Protein AF-0000000077397910 (afdb_homodimer)

Nearest PDB structures (foldseek):
  2v0r-assembly2_B  TM=7.390E-01  e=8.366E-04  Homo sapiens
  5j3p-assembly1_A  TM=6.930E-01  e=1.631E-03  Homo sapiens
  5inm-assembly2_B  TM=6.712E-01  e=3.556E-03  Mus musculus
  4gyz-assembly8_H  TM=6.747E-01  e=5.550E-03  Mus musculus
  5inn-assembly5_E  TM=6.835E-01  e=1.144E-02  Mus musculus

Secondary structure (DSSP, 8-state):
-TTTT-SEEEEEEE--BSEEEEEEETTEEEEEE-BSS-S-SEEEEEEEHHHHHHEEEEEEEETTEEEEEE--SSS-EEEEEEEPPPTTS-HHHHHHHHHHHHHHHHHS-TTSEEEEEEE------TT---/-TTTT-SEEEEEEE--BSEEEEEEETTEEEEEE-BSS-S-SEEEEEEEHHHHHHEEEEEEEETTEEEEEE--SSS-EEEEEEEPPPTTS-HHHHHHHHHHHHHHHHHS-TTSEEEEEEE------TT---

Radius of gyration: 16.94 Å; Cα contacts (8 Å, |Δi|>4): 656; chains: 2; bounding box: 36×42×45 Å

Organism: Artemia franciscana (NCBI:txid6661)

Foldseek 3Di:
DVVVPDFKDKDWWFQDADFDKDDPDPFKIKGKAAHHPGRTTIIMIIGTDVQVVQWPDKDHLHRFWIKTWGDDPVAIAIEIEGDADAPPDDPVRRVVVVVSVVVVVVPDDPRHHYHYDYHNNDCCPPPPDD/DVVVPDFKDKDWWAQDADFDKDDPDPFKIKGKAAHHPGRTTIIMIIGTDVQVVQWDDKDHLHRFWIWTWGDDPVAIAIEIEGDADAPPDDPVRRVVVVVSVVVVVVPDDPRHHYHYDYHNNDPPPPPPDD

pLDDT: mean 88.38, std 11.71, range [52.56, 98.25]

Sequence (260 aa):
MIQYKIDILALSEVQWTGMGEKRIDKEHFIIYSGNDATRDQGVTLPLSNAPAQAMISWFPVSSRIITARFLGSHAKLSIVECYAPTNEASTEDKQNFYNELVGVLKDIPRHDVLCLLGDLNAKIGNDYTFMIQYKIDILALSEVQWTGMGEKRIDKEHFIIYSGNDATRDQGVTLPLSNAPAQAMISWFPVSSRIITARFLGSHAKLSIVECYAPTNEASTEDKQNFYNELVGVLKDIPRHDVLCLLGDLNAKIGNDYTF

Structure (mmCIF, N/CA/C/O backbone):
data_AF-0000000077397910-model_v1
#
loop_
_entity.id
_entity.type
_entity.pdbx_description
1 polymer 'Craniofacial development protein 2-like'
#
loop_
_atom_site.group_PDB
_atom_site.id
_atom_site.type_symbol
_atom_site.label_atom_id
_atom_site.label_alt_id
_atom_site.label_comp_id
_atom_site.label_asym_id
_atom_site.label_entity_id
_atom_site.label_seq_id
_atom_site.pdbx_PDB_ins_code
_atom_site.Cartn_x
_atom_site.Cartn_y
_atom_site.Cartn_z
_atom_site.occupancy
_atom_site.B_iso_or_equiv
_atom_site.auth_seq_id
_atom_site.auth_comp_id
_atom_site.auth_asym_id
_atom_site.auth_atom_id
_atom_site.pdbx_PDB_model_num
ATOM 1 N N . MET A 1 1 ? -4.363 -7.699 12.711 1 90.31 1 MET A N 1
ATOM 2 C CA . MET A 1 1 ? -3.92 -8.547 11.609 1 90.31 1 MET A CA 1
ATOM 3 C C . MET A 1 1 ? -4.43 -9.977 11.781 1 90.31 1 MET A C 1
ATOM 5 O O . MET A 1 1 ? -4.801 -10.625 10.805 1 90.31 1 MET A O 1
ATOM 9 N N . ILE A 1 2 ? -4.516 -10.422 12.984 1 84.38 2 ILE A N 1
ATOM 10 C CA . ILE A 1 2 ? -4.941 -11.789 13.258 1 84.38 2 ILE A CA 1
ATOM 11 C C . ILE A 1 2 ? -6.441 -11.922 13.008 1 84.38 2 ILE A C 1
ATOM 13 O O . ILE A 1 2 ? -6.871 -12.789 12.242 1 84.38 2 ILE A O 1
ATOM 17 N N . GLN A 1 3 ? -7.188 -11.008 13.555 1 85.44 3 GLN A N 1
ATOM 18 C CA . GLN A 1 3 ? -8.641 -11.102 13.5 1 85.44 3 GLN A CA 1
ATOM 19 C C . GLN A 1 3 ? -9.141 -11.07 12.062 1 85.44 3 GLN A C 1
ATOM 21 O O . GLN A 1 3 ? -10.07 -11.805 11.703 1 85.44 3 GLN A O 1
ATOM 26 N N . TYR A 1 4 ? -8.438 -10.367 11.211 1 90.75 4 TYR A N 1
ATOM 27 C CA . TYR A 1 4 ? -8.977 -10.172 9.867 1 90.75 4 TYR A CA 1
ATOM 28 C C . TYR A 1 4 ? -8.086 -10.836 8.828 1 90.75 4 TYR A C 1
ATOM 30 O O . TYR A 1 4 ? -8.273 -10.633 7.625 1 90.75 4 TYR A O 1
ATOM 38 N N . LYS A 1 5 ? -7.113 -11.586 9.266 1 93 5 LYS A N 1
ATOM 39 C CA . LYS A 1 5 ? -6.227 -12.367 8.414 1 93 5 LYS A CA 1
ATOM 40 C C . LYS A 1 5 ? -5.512 -11.484 7.398 1 93 5 LYS A C 1
ATOM 42 O O . LYS A 1 5 ? -5.488 -11.789 6.207 1 93 5 LYS A O 1
ATOM 47 N N . ILE A 1 6 ? -5.031 -10.375 7.871 1 95.38 6 ILE A N 1
ATOM 48 C CA . ILE A 1 6 ? -4.238 -9.492 7.023 1 95.38 6 ILE A CA 1
ATOM 49 C C . ILE A 1 6 ? -2.854 -10.102 6.801 1 95.38 6 ILE A C 1
ATOM 51 O O . ILE A 1 6 ? -2.172 -10.477 7.758 1 95.38 6 ILE A O 1
ATOM 55 N N . ASP A 1 7 ? -2.506 -10.219 5.531 1 96.75 7 ASP A N 1
ATOM 56 C CA . ASP A 1 7 ? -1.223 -10.836 5.207 1 96.75 7 ASP A CA 1
ATOM 57 C C . ASP A 1 7 ? -0.106 -9.797 5.172 1 96.75 7 ASP A C 1
ATOM 59 O O . ASP A 1 7 ? 1.004 -10.055 5.645 1 96.75 7 ASP A O 1
ATOM 63 N N . ILE A 1 8 ? -0.344 -8.695 4.539 1 96.69 8 ILE A N 1
ATOM 64 C CA . ILE A 1 8 ? 0.607 -7.59 4.438 1 96.69 8 ILE A CA 1
ATOM 65 C C . ILE A 1 8 ? -0.074 -6.281 4.836 1 96.69 8 ILE A C 1
ATOM 67 O O . ILE A 1 8 ? -1.107 -5.918 4.27 1 96.69 8 ILE A O 1
ATOM 71 N N . LEU A 1 9 ? 0.456 -5.656 5.832 1 95.06 9 LEU A N 1
ATOM 72 C CA . LEU A 1 9 ? 0.022 -4.332 6.262 1 95.06 9 LEU A CA 1
ATOM 73 C C . LEU A 1 9 ? 1.104 -3.291 5.988 1 95.06 9 LEU A C 1
ATOM 75 O O . LEU A 1 9 ? 2.271 -3.5 6.328 1 95.06 9 LEU A O 1
ATOM 79 N N . ALA A 1 10 ? 0.757 -2.297 5.18 1 94.5 10 ALA A N 1
ATOM 80 C CA . ALA A 1 10 ? 1.697 -1.206 4.934 1 94.5 10 ALA A CA 1
ATOM 81 C C . ALA A 1 10 ? 1.228 0.085 5.594 1 94.5 10 ALA A C 1
ATOM 83 O O . ALA A 1 10 ? 0.16 0.607 5.266 1 94.5 10 ALA A O 1
ATOM 84 N N . LEU A 1 11 ? 2.092 0.622 6.512 1 90.38 11 LEU A N 1
ATOM 85 C CA . LEU A 1 11 ? 1.678 1.771 7.309 1 90.38 11 LEU A CA 1
ATOM 86 C C . LEU A 1 11 ? 2.682 2.912 7.18 1 90.38 11 LEU A C 1
ATOM 88 O O . LEU A 1 11 ? 3.893 2.684 7.207 1 90.38 11 LEU A O 1
ATOM 92 N N . SER A 1 12 ? 2.1 4.035 6.977 1 86.94 12 SER A N 1
ATOM 93 C CA . SER A 1 12 ? 2.922 5.242 7.031 1 86.94 12 SER A CA 1
ATOM 94 C C . SER A 1 12 ? 2.689 6.012 8.328 1 86.94 12 SER A C 1
ATOM 96 O O . SER A 1 12 ? 1.688 5.801 9.008 1 86.94 12 SER A O 1
ATOM 98 N N . GLU A 1 13 ? 3.611 6.852 8.781 1 79.06 13 GLU A N 1
ATOM 99 C CA . GLU A 1 13 ? 3.588 7.762 9.922 1 79.06 13 GLU A CA 1
ATOM 100 C C . GLU A 1 13 ? 3.533 6.992 11.234 1 79.06 13 GLU A C 1
ATOM 102 O O . GLU A 1 13 ? 2.711 7.293 12.109 1 79.06 13 GLU A O 1
ATOM 107 N N . VAL A 1 14 ? 4.328 6.043 11.297 1 76.94 14 VAL A N 1
ATOM 108 C CA . VAL A 1 14 ? 4.41 5.312 12.555 1 76.94 14 VAL A CA 1
ATOM 109 C C . VAL A 1 14 ? 5.449 5.965 13.469 1 76.94 14 VAL A C 1
ATOM 111 O O . VAL A 1 14 ? 6.426 6.543 12.984 1 76.94 14 VAL A O 1
ATOM 114 N N . GLN A 1 15 ? 5.152 6 14.68 1 78.06 15 GLN A N 1
ATOM 115 C CA . GLN A 1 15 ? 6.016 6.668 15.648 1 78.06 15 GLN A CA 1
ATOM 116 C C . GLN A 1 15 ? 7.016 5.688 16.266 1 78.06 15 GLN A C 1
ATOM 118 O O . GLN A 1 15 ? 7.031 5.488 17.484 1 78.06 15 GLN A O 1
ATOM 123 N N . TRP A 1 16 ? 7.855 5.09 15.375 1 75.69 16 TRP A N 1
ATOM 124 C CA . TRP A 1 16 ? 8.898 4.172 15.82 1 75.69 16 TRP A CA 1
ATOM 125 C C . TRP A 1 16 ? 10.281 4.734 15.523 1 75.69 16 TRP A C 1
ATOM 127 O O . TRP A 1 16 ? 10.477 5.418 14.516 1 75.69 16 TRP A O 1
ATOM 137 N N . THR A 1 17 ? 11.109 4.488 16.453 1 77.75 17 THR A N 1
ATOM 138 C CA . THR A 1 17 ? 12.477 4.93 16.25 1 77.75 17 THR A CA 1
ATOM 139 C C . THR A 1 17 ? 13.344 3.781 15.742 1 77.75 17 THR A C 1
ATOM 141 O O . THR A 1 17 ? 13.102 2.621 16.078 1 77.75 17 THR A O 1
ATOM 144 N N . GLY A 1 18 ? 14.32 4.223 14.883 1 86.38 18 GLY A N 1
ATOM 145 C CA . GLY A 1 18 ? 15.289 3.258 14.391 1 86.38 18 GLY A CA 1
ATOM 146 C C . GLY A 1 18 ? 14.773 2.441 13.219 1 86.38 18 GLY A C 1
ATOM 147 O O . GLY A 1 18 ? 13.719 2.742 12.656 1 86.38 18 GLY A O 1
ATOM 148 N N . MET A 1 19 ? 15.68 1.661 12.688 1 92.19 19 MET A N 1
ATOM 149 C CA . ME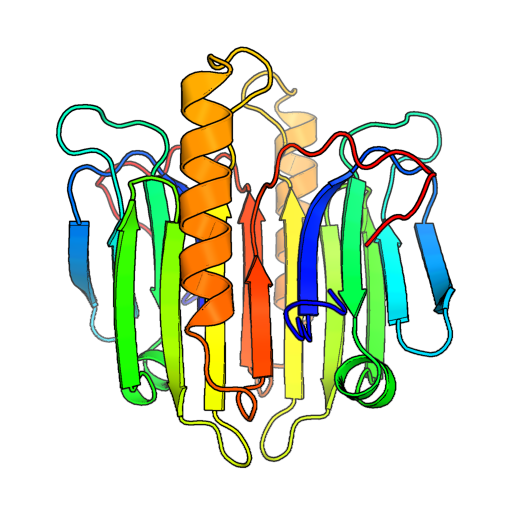T A 1 19 ? 15.383 0.762 11.578 1 92.19 19 MET A CA 1
ATOM 150 C C . MET A 1 19 ? 15.703 -0.683 11.945 1 92.19 19 MET A C 1
ATOM 152 O O . MET A 1 19 ? 16.703 -0.951 12.625 1 92.19 19 MET A O 1
ATOM 156 N N . GLY A 1 20 ? 14.688 -1.557 11.547 1 93 20 GLY A N 1
ATOM 157 C CA . GLY A 1 20 ? 14.977 -2.949 11.844 1 93 20 GLY A CA 1
ATOM 158 C C . GLY A 1 20 ? 13.82 -3.881 11.531 1 93 20 GLY A C 1
ATOM 159 O O . GLY A 1 20 ? 12.969 -3.564 10.695 1 93 20 GLY A O 1
ATOM 160 N N . GLU A 1 21 ? 14.039 -5.082 12 1 94.06 21 GLU A N 1
ATOM 161 C CA . GLU A 1 21 ? 13.039 -6.133 11.883 1 94.06 21 GLU A CA 1
ATOM 162 C C . GLU A 1 21 ? 12.828 -6.855 13.211 1 94.06 21 GLU A C 1
ATOM 164 O O . GLU A 1 21 ? 13.734 -6.91 14.039 1 94.06 21 GLU A O 1
ATOM 169 N N . LYS A 1 22 ? 11.617 -7.223 13.359 1 91.56 22 LYS A N 1
ATOM 170 C CA . LYS A 1 22 ? 11.32 -7.914 14.609 1 91.56 22 LYS A CA 1
ATOM 171 C C . LYS A 1 22 ? 10.164 -8.898 14.438 1 91.56 22 LYS A C 1
ATOM 173 O O . LYS A 1 22 ? 9.195 -8.609 13.734 1 91.56 22 LYS A O 1
ATOM 178 N N . ARG A 1 23 ? 10.352 -10.023 15.07 1 91.88 23 ARG A N 1
ATOM 179 C CA . ARG A 1 23 ? 9.219 -10.93 15.242 1 91.88 23 ARG A CA 1
ATOM 180 C C . ARG A 1 23 ? 8.367 -10.516 16.438 1 91.88 23 ARG A C 1
ATOM 182 O O . ARG A 1 23 ? 8.859 -10.453 17.562 1 91.88 23 ARG A O 1
ATOM 189 N N . ILE A 1 24 ? 7.16 -10.203 16.25 1 85.94 24 ILE A N 1
ATOM 190 C CA . ILE A 1 24 ? 6.359 -9.656 17.328 1 85.94 24 ILE A CA 1
ATOM 191 C C . ILE A 1 24 ? 5.598 -10.781 18.031 1 85.94 24 ILE A C 1
ATOM 193 O O . ILE A 1 24 ? 5.285 -10.68 19.219 1 85.94 24 ILE A O 1
ATOM 197 N N . ASP A 1 25 ? 5.223 -11.734 17.344 1 86.5 25 ASP A N 1
ATOM 198 C CA . ASP A 1 25 ? 4.633 -12.953 17.875 1 86.5 25 ASP A CA 1
ATOM 199 C C . ASP A 1 25 ? 4.84 -14.125 16.922 1 86.5 25 ASP A C 1
ATOM 201 O O . ASP A 1 25 ? 5.613 -14.031 15.977 1 86.5 25 ASP A O 1
ATOM 205 N N . LYS A 1 26 ? 4.234 -15.219 17.266 1 89.31 26 LYS A N 1
ATOM 206 C CA . LYS A 1 26 ? 4.461 -16.438 16.5 1 89.31 26 LYS A CA 1
ATOM 207 C C . LYS A 1 26 ? 3.963 -16.297 15.07 1 89.31 26 LYS A C 1
ATOM 209 O O . LYS A 1 26 ? 4.441 -16.984 14.164 1 89.31 26 LYS A O 1
ATOM 214 N N . GLU A 1 27 ? 3.125 -15.328 14.852 1 91.19 27 GLU A N 1
ATOM 215 C CA . GLU A 1 27 ? 2.422 -15.305 13.57 1 91.19 27 GLU A CA 1
ATOM 216 C C . GLU A 1 27 ? 2.789 -14.07 12.758 1 91.19 27 GLU A C 1
ATOM 218 O O . GLU A 1 27 ? 2.4 -13.945 11.594 1 91.19 27 GLU A O 1
ATOM 223 N N . HIS A 1 28 ? 3.596 -13.18 13.422 1 92.94 28 HIS A N 1
ATOM 224 C CA . HIS A 1 28 ? 3.775 -11.906 12.734 1 92.94 28 HIS A CA 1
ATOM 225 C C . HIS A 1 28 ? 5.227 -11.438 12.805 1 92.94 28 HIS A C 1
ATOM 227 O O . HIS A 1 28 ? 5.891 -11.617 13.828 1 92.94 28 HIS A O 1
ATOM 233 N N . PHE A 1 29 ? 5.633 -10.891 11.672 1 95.06 29 PHE A N 1
ATOM 234 C CA . PHE A 1 29 ? 6.957 -10.312 11.445 1 95.06 29 PHE A CA 1
ATOM 235 C C . PHE A 1 29 ? 6.848 -8.883 10.945 1 95.06 29 PHE A C 1
ATOM 237 O O . PHE A 1 29 ? 6.008 -8.578 10.094 1 95.06 29 PHE A O 1
ATOM 244 N N . ILE A 1 30 ? 7.734 -7.98 11.594 1 93.81 30 ILE A N 1
ATOM 245 C CA . ILE A 1 30 ? 7.617 -6.574 11.227 1 93.81 30 ILE A CA 1
ATOM 246 C C . ILE A 1 30 ? 8.969 -6.051 10.75 1 93.81 30 ILE A C 1
ATOM 248 O O . ILE A 1 30 ? 10.008 -6.367 11.328 1 93.81 30 ILE A O 1
ATOM 252 N N . ILE A 1 31 ? 8.906 -5.383 9.648 1 95.62 31 ILE A N 1
ATOM 253 C CA . ILE A 1 31 ? 10.031 -4.555 9.242 1 95.62 31 ILE A CA 1
ATOM 254 C C . ILE A 1 31 ? 9.641 -3.08 9.305 1 95.62 31 ILE A C 1
ATOM 256 O O . ILE A 1 31 ? 8.5 -2.725 9.016 1 95.62 31 ILE A O 1
ATOM 260 N N . TYR A 1 32 ? 10.57 -2.248 9.719 1 92.81 32 TYR A N 1
ATOM 261 C CA . TYR A 1 32 ? 10.234 -0.845 9.922 1 92.81 32 TYR A CA 1
ATOM 262 C C . TYR A 1 32 ? 11.438 0.051 9.664 1 92.81 32 TYR A C 1
ATOM 264 O O . TYR A 1 32 ? 12.586 -0.403 9.727 1 92.81 32 TYR A O 1
ATOM 272 N N . SER A 1 33 ? 11.125 1.249 9.281 1 93.31 33 SER A N 1
ATOM 273 C CA . SER A 1 33 ? 12.109 2.297 9.047 1 93.31 33 SER A CA 1
ATOM 274 C C . SER A 1 33 ? 11.672 3.621 9.664 1 93.31 33 SER A C 1
ATOM 276 O O . SER A 1 33 ? 10.727 4.25 9.18 1 93.31 33 SER A O 1
ATOM 278 N N . GLY A 1 34 ? 12.266 3.996 10.742 1 86.75 34 GLY A N 1
ATOM 279 C CA . GLY A 1 34 ? 11.953 5.246 11.422 1 86.75 34 GLY A CA 1
ATOM 280 C C . GLY A 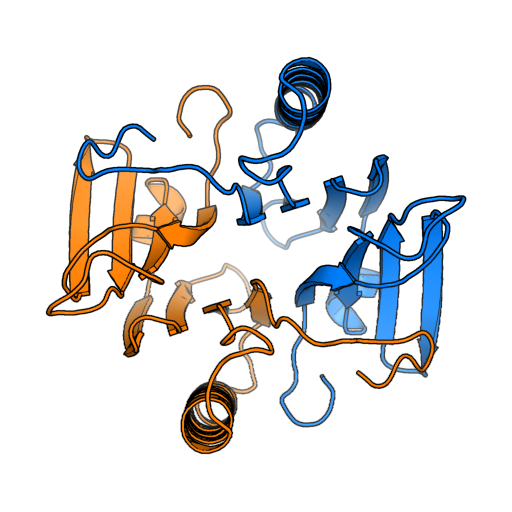1 34 ? 13.172 6.113 11.656 1 86.75 34 GLY A C 1
ATOM 281 O O . GLY A 1 34 ? 14.273 5.773 11.234 1 86.75 34 GLY A O 1
ATOM 282 N N . ASN A 1 35 ? 12.852 7.332 12.117 1 79.81 35 ASN A N 1
ATOM 283 C CA . ASN A 1 35 ? 13.93 8.258 12.445 1 79.81 35 ASN A CA 1
ATOM 284 C C . ASN A 1 35 ? 14.688 7.816 13.703 1 79.81 35 ASN A C 1
ATOM 286 O O . ASN A 1 35 ? 14.117 7.152 14.57 1 79.81 35 ASN A O 1
ATOM 290 N N . ASP A 1 36 ? 15.969 8.109 13.648 1 69.25 36 ASP A N 1
ATOM 291 C CA . ASP A 1 36 ? 16.797 7.742 14.789 1 69.25 36 ASP A CA 1
ATOM 292 C C . ASP A 1 36 ? 16.438 8.578 16.016 1 69.25 36 ASP A C 1
ATOM 294 O O . ASP A 1 36 ? 16.422 8.062 17.141 1 69.25 36 ASP A O 1
ATOM 298 N N . ALA A 1 37 ? 16.172 9.719 15.758 1 66.25 37 ALA A N 1
ATOM 299 C CA . ALA A 1 37 ? 16.141 10.648 16.891 1 66.25 37 ALA A CA 1
ATOM 300 C C . ALA A 1 37 ? 14.711 10.992 17.281 1 66.25 37 ALA A C 1
ATOM 302 O O . ALA A 1 37 ? 14.422 11.227 18.453 1 66.25 37 ALA A O 1
ATOM 303 N N . THR A 1 38 ? 13.82 11.016 16.344 1 65.62 38 THR A N 1
ATOM 304 C CA . THR A 1 38 ? 12.461 11.469 16.594 1 65.62 38 THR A CA 1
ATOM 305 C C . THR A 1 38 ? 11.453 10.391 16.234 1 65.62 38 THR A C 1
ATOM 307 O O . THR A 1 38 ? 11.719 9.547 15.367 1 65.62 38 THR A O 1
ATOM 310 N N . ARG A 1 39 ? 10.484 10.414 17.062 1 60.72 39 ARG A N 1
ATOM 311 C CA . ARG A 1 39 ? 9.406 9.461 16.828 1 60.72 39 ARG A CA 1
ATOM 312 C C . ARG A 1 39 ? 8.383 10.023 15.844 1 60.72 39 ARG A C 1
ATOM 314 O O . ARG A 1 39 ? 7.262 10.359 16.219 1 60.72 39 ARG A O 1
ATOM 321 N N . ASP A 1 40 ? 8.883 10.352 14.68 1 66.81 40 ASP A N 1
ATOM 322 C CA . ASP A 1 40 ? 7.945 10.859 13.68 1 66.81 40 ASP A CA 1
ATOM 323 C C . ASP A 1 40 ? 8.258 10.297 12.297 1 66.81 40 ASP A C 1
ATOM 325 O O . ASP A 1 40 ? 9.406 9.953 12.008 1 66.81 40 ASP A O 1
ATOM 329 N N . GLN A 1 41 ? 7.297 10.047 11.508 1 72.06 41 GLN A N 1
ATOM 330 C CA . GLN A 1 41 ? 7.375 9.867 10.062 1 72.06 41 GLN A CA 1
ATOM 331 C C . GLN A 1 41 ? 7.891 8.477 9.703 1 72.06 41 GLN A C 1
ATOM 333 O O . GLN A 1 41 ? 8.633 8.312 8.734 1 72.06 41 GLN A O 1
ATOM 338 N N . GLY A 1 42 ? 7.672 7.496 10.484 1 87.19 42 GLY A N 1
ATOM 339 C CA . GLY A 1 42 ? 8.164 6.16 10.188 1 87.19 42 GLY A CA 1
ATOM 340 C C . GLY A 1 42 ? 7.2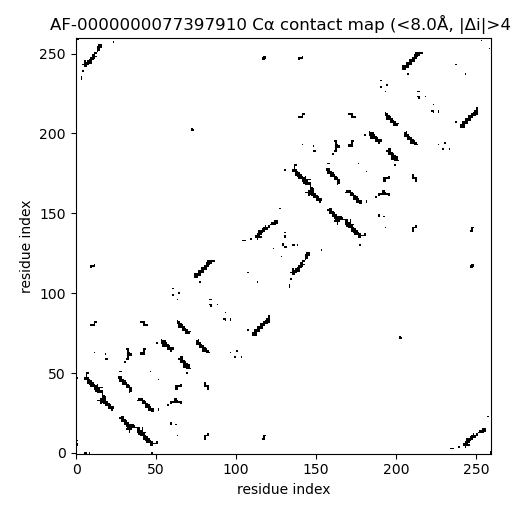3 5.367 9.289 1 87.19 42 GLY A C 1
ATOM 341 O O . GLY A 1 42 ? 6.039 5.668 9.211 1 87.19 42 GLY A O 1
ATOM 342 N N . VAL A 1 43 ? 7.828 4.387 8.516 1 92.31 43 VAL A N 1
ATOM 343 C CA . VAL A 1 43 ? 7.059 3.451 7.707 1 92.31 43 VAL A CA 1
ATOM 344 C C . VAL A 1 43 ? 7.324 2.021 8.172 1 92.31 43 VAL A C 1
ATOM 346 O O . VAL A 1 43 ? 8.398 1.724 8.703 1 92.31 43 VAL A O 1
ATOM 349 N N . THR A 1 44 ? 6.277 1.188 8.016 1 93.12 44 THR A N 1
ATOM 350 C CA . THR A 1 44 ? 6.441 -0.194 8.461 1 93.12 44 THR A CA 1
ATOM 351 C C . THR A 1 44 ? 5.625 -1.14 7.582 1 93.12 44 THR A C 1
ATOM 353 O O . THR A 1 44 ? 4.66 -0.72 6.938 1 93.12 44 THR A O 1
ATOM 356 N N . LEU A 1 45 ? 6.082 -2.396 7.543 1 95.25 45 LEU A N 1
ATOM 357 C CA . LEU A 1 45 ? 5.391 -3.479 6.848 1 95.25 45 LEU A CA 1
ATOM 358 C C . LEU A 1 45 ? 5.223 -4.691 7.762 1 95.25 45 LEU A C 1
ATOM 360 O O . LEU A 1 45 ? 6.012 -5.637 7.691 1 95.25 45 LEU A O 1
ATOM 364 N N . PRO A 1 46 ? 4.227 -4.645 8.586 1 94.75 46 PRO A N 1
ATOM 365 C CA . PRO A 1 46 ? 3.887 -5.887 9.289 1 94.75 46 PRO A CA 1
ATOM 366 C C . PRO A 1 46 ? 3.434 -6.992 8.336 1 94.75 46 PRO A C 1
ATOM 368 O O . PRO A 1 46 ? 2.709 -6.73 7.375 1 94.75 46 PRO A O 1
ATOM 371 N N . LEU A 1 47 ? 3.885 -8.195 8.586 1 97.25 47 LEU A N 1
ATOM 372 C CA . LEU A 1 47 ? 3.627 -9.344 7.73 1 97.25 47 LEU A CA 1
ATOM 373 C C . LEU A 1 47 ? 3.117 -10.531 8.539 1 97.25 47 LEU A C 1
ATOM 375 O O . LEU A 1 47 ? 3.6 -10.781 9.648 1 97.25 47 LEU A O 1
ATOM 379 N N . SER A 1 48 ? 2.135 -11.188 7.98 1 96.44 48 SER A N 1
ATOM 380 C CA . SER A 1 48 ? 1.843 -12.508 8.523 1 96.44 48 SER A CA 1
ATOM 381 C C . SER A 1 48 ? 2.938 -13.508 8.172 1 96.44 48 SER A C 1
ATOM 383 O O . SER A 1 48 ? 3.918 -13.148 7.512 1 96.44 48 SER A O 1
ATOM 385 N N . ASN A 1 49 ? 2.791 -14.75 8.547 1 95.25 49 ASN A N 1
ATOM 386 C CA . ASN A 1 49 ? 3.859 -15.734 8.414 1 95.25 49 ASN A CA 1
ATOM 387 C C . ASN A 1 49 ? 4.152 -16.047 6.949 1 95.25 49 ASN A C 1
ATOM 389 O O . ASN A 1 49 ? 5.312 -16.109 6.543 1 95.25 49 ASN A O 1
ATOM 393 N N . ALA A 1 50 ? 3.164 -16.203 6.18 1 94.06 50 ALA A N 1
ATOM 394 C CA . ALA A 1 50 ? 3.375 -16.656 4.805 1 94.06 50 ALA A CA 1
ATOM 395 C C . ALA A 1 50 ? 4.191 -15.641 4.012 1 94.06 50 ALA A C 1
ATOM 397 O O . ALA A 1 50 ? 5.25 -15.969 3.471 1 94.06 50 ALA A O 1
ATOM 398 N N . PRO A 1 51 ? 3.748 -14.375 4.039 1 95.94 51 PRO A N 1
ATOM 399 C CA . PRO A 1 51 ? 4.605 -13.422 3.338 1 95.94 51 PRO A CA 1
ATOM 400 C C . PRO A 1 51 ? 5.965 -13.242 4.012 1 95.94 51 PRO A C 1
ATOM 402 O O . PRO A 1 51 ? 6.965 -12.992 3.334 1 95.94 51 PRO A O 1
ATOM 405 N N . ALA A 1 52 ? 5.992 -13.336 5.285 1 96.88 52 ALA A N 1
ATOM 406 C CA . ALA A 1 52 ? 7.277 -13.234 5.965 1 96.88 52 ALA A CA 1
ATOM 407 C C . ALA A 1 52 ? 8.242 -14.32 5.496 1 96.88 52 ALA A C 1
ATOM 409 O O . ALA A 1 52 ? 9.422 -14.062 5.277 1 96.88 52 ALA A O 1
ATOM 410 N N . GLN A 1 53 ? 7.773 -15.469 5.348 1 96.19 53 GLN A N 1
ATOM 411 C CA . GLN A 1 53 ? 8.602 -16.594 4.914 1 96.19 53 GLN A CA 1
ATOM 412 C C . GLN A 1 53 ? 9.008 -16.438 3.453 1 96.19 53 GLN A C 1
ATOM 414 O O . GLN A 1 53 ? 10.07 -16.906 3.049 1 96.19 53 GLN A O 1
ATOM 419 N N . ALA A 1 54 ? 8.172 -15.781 2.713 1 96.38 54 ALA A N 1
ATOM 420 C CA . ALA A 1 54 ? 8.43 -15.617 1.284 1 96.38 54 ALA A CA 1
ATOM 421 C C . ALA A 1 54 ? 9.328 -14.414 1.023 1 96.38 54 ALA A C 1
ATOM 423 O O . ALA A 1 54 ? 9.766 -14.188 -0.109 1 96.38 54 ALA A O 1
ATOM 424 N N . MET A 1 55 ? 9.625 -13.586 2.025 1 97.5 55 MET A N 1
ATOM 425 C CA . MET A 1 55 ? 10.43 -12.375 1.843 1 97.5 55 MET A CA 1
ATOM 426 C C . MET A 1 55 ? 11.883 -12.727 1.547 1 97.5 55 MET A C 1
ATOM 428 O O . MET A 1 55 ? 12.516 -13.469 2.301 1 97.5 55 MET A O 1
ATOM 432 N N . ILE A 1 56 ? 12.344 -12.141 0.434 1 97.19 56 ILE A N 1
ATOM 433 C CA . ILE A 1 56 ? 13.703 -12.375 -0.053 1 97.19 56 ILE A CA 1
ATOM 434 C C . ILE A 1 56 ? 14.656 -11.359 0.575 1 97.19 56 ILE A C 1
ATOM 436 O O . ILE A 1 56 ? 15.781 -11.703 0.947 1 97.19 56 ILE A O 1
ATOM 440 N N . SER A 1 57 ? 14.203 -10.195 0.583 1 97.69 57 SER A N 1
ATOM 441 C CA . SER A 1 57 ? 15.008 -9.086 1.101 1 97.69 57 SER A CA 1
ATOM 442 C C . SER A 1 57 ? 14.133 -7.898 1.478 1 97.69 57 SER A C 1
ATOM 444 O O . SER A 1 57 ? 12.969 -7.816 1.061 1 97.69 57 SER A O 1
ATOM 446 N N . TRP A 1 58 ? 14.688 -7.074 2.32 1 98 58 TRP A N 1
ATOM 447 C CA . TRP A 1 58 ? 14.094 -5.777 2.627 1 98 58 TRP A CA 1
ATOM 448 C C . TRP A 1 58 ? 15.18 -4.754 2.961 1 98 58 TRP A C 1
ATOM 450 O O . TRP A 1 58 ? 16.297 -5.121 3.301 1 98 58 TRP A O 1
ATOM 460 N N . PHE A 1 59 ? 14.805 -3.461 2.781 1 97.5 59 PHE A N 1
ATOM 461 C CA . PHE A 1 59 ? 15.781 -2.41 3.023 1 97.5 59 PHE A CA 1
ATOM 462 C C . PHE A 1 59 ? 15.109 -1.154 3.564 1 97.5 59 PHE A C 1
ATOM 464 O O . PHE A 1 59 ? 14.156 -0.651 2.969 1 97.5 59 PHE A O 1
ATOM 471 N N . PRO A 1 60 ? 15.594 -0.675 4.688 1 96.5 60 PRO A N 1
ATOM 472 C CA . PRO A 1 60 ? 15.18 0.649 5.16 1 96.5 60 PRO A CA 1
ATOM 473 C C . PRO A 1 60 ? 15.938 1.783 4.473 1 96.5 60 PRO A C 1
ATOM 475 O O . PRO A 1 60 ? 17.078 2.09 4.848 1 96.5 60 PRO A O 1
ATOM 478 N N . VAL A 1 61 ? 15.344 2.463 3.535 1 96.06 61 VAL A N 1
ATOM 479 C CA . VAL A 1 61 ? 16.016 3.477 2.727 1 96.06 61 VAL A CA 1
ATOM 480 C C . VAL A 1 61 ? 16.172 4.762 3.535 1 96.06 61 VAL A C 1
ATOM 482 O O . VAL A 1 61 ? 17.266 5.348 3.572 1 96.06 61 VAL A O 1
ATOM 485 N N . SER A 1 62 ? 15.141 5.168 4.176 1 94 62 SER A N 1
ATOM 486 C CA . SER A 1 62 ? 15.055 6.309 5.078 1 94 62 SER A CA 1
ATOM 487 C C . SER A 1 62 ? 13.867 6.176 6.02 1 94 62 SER A C 1
ATOM 489 O O . SER A 1 62 ? 13.094 5.215 5.926 1 94 62 SER A O 1
ATOM 491 N N . SER A 1 63 ? 13.688 7.172 6.883 1 91.75 63 SER A N 1
ATOM 492 C CA . SER A 1 63 ? 12.547 7.113 7.789 1 91.75 63 SER A CA 1
ATOM 493 C C . SER A 1 63 ? 11.227 7.121 7.023 1 91.75 63 SER A C 1
ATOM 495 O O . SER A 1 63 ? 10.188 6.754 7.566 1 91.75 63 SER A O 1
ATOM 497 N N . ARG A 1 64 ? 11.312 7.453 5.691 1 93.06 64 ARG A N 1
ATOM 498 C CA . ARG A 1 64 ? 10.078 7.668 4.945 1 93.06 64 ARG A CA 1
ATOM 499 C C . ARG A 1 64 ? 9.906 6.609 3.859 1 93.06 64 ARG A C 1
ATOM 501 O O . ARG A 1 64 ? 8.883 6.57 3.182 1 93.06 64 ARG A O 1
ATOM 508 N N . ILE A 1 65 ? 10.898 5.77 3.658 1 95.62 65 ILE A N 1
ATOM 509 C CA . ILE A 1 65 ? 10.82 4.789 2.58 1 95.62 65 ILE A CA 1
ATOM 510 C C . ILE A 1 65 ? 11.367 3.445 3.066 1 95.62 65 ILE A C 1
ATOM 512 O O . ILE A 1 65 ? 12.469 3.375 3.617 1 95.62 65 ILE A O 1
ATOM 516 N N . ILE A 1 66 ? 10.633 2.428 2.885 1 96.88 66 ILE A N 1
ATOM 517 C CA . ILE A 1 66 ? 11.078 1.062 3.123 1 96.88 66 ILE A CA 1
ATOM 518 C C . ILE A 1 66 ? 10.703 0.178 1.938 1 96.88 66 ILE A C 1
ATOM 520 O O . ILE A 1 66 ? 9.664 0.391 1.306 1 96.88 66 ILE A O 1
ATOM 524 N N . THR A 1 67 ? 11.539 -0.771 1.628 1 98.12 67 THR A N 1
ATOM 525 C CA . THR A 1 67 ? 11.273 -1.678 0.515 1 98.12 67 THR A CA 1
ATOM 526 C C . THR A 1 67 ? 11.344 -3.131 0.975 1 98.12 67 THR A C 1
ATOM 528 O O . THR A 1 67 ? 12.062 -3.455 1.923 1 98.12 67 THR A O 1
ATOM 531 N N . ALA A 1 68 ? 10.609 -3.977 0.355 1 98.25 68 ALA A N 1
ATOM 532 C CA . ALA A 1 68 ? 10.656 -5.422 0.574 1 98.25 68 ALA A CA 1
ATOM 533 C C . ALA A 1 68 ? 10.391 -6.18 -0.723 1 98.25 68 ALA A C 1
ATOM 535 O O . ALA A 1 68 ? 9.602 -5.734 -1.559 1 98.25 68 ALA A O 1
ATOM 536 N N . ARG A 1 69 ? 11.062 -7.25 -0.85 1 98.25 69 ARG A N 1
ATOM 537 C CA . ARG A 1 69 ? 10.945 -8.102 -2.025 1 98.25 69 ARG A CA 1
ATOM 538 C C . ARG A 1 69 ? 10.555 -9.523 -1.633 1 98.25 69 ARG A C 1
ATOM 540 O O . ARG A 1 69 ? 11.125 -10.102 -0.702 1 98.25 69 ARG A O 1
ATOM 547 N N . PHE A 1 70 ? 9.578 -10.047 -2.326 1 97.56 70 PHE A N 1
ATOM 548 C CA . PHE A 1 70 ? 9.016 -11.336 -1.955 1 97.56 70 PHE A CA 1
ATOM 549 C C . PHE A 1 70 ? 9.086 -12.32 -3.121 1 97.56 70 PHE A C 1
ATOM 551 O O . PHE A 1 70 ? 8.922 -11.93 -4.277 1 97.56 70 PHE A O 1
ATOM 558 N N . LEU A 1 71 ? 9.258 -13.555 -2.725 1 95 71 LEU A N 1
ATOM 559 C CA . LEU A 1 71 ? 9.141 -14.617 -3.715 1 95 71 LEU A CA 1
ATOM 560 C C . LEU A 1 71 ? 7.68 -14.922 -4.023 1 95 71 LEU A C 1
ATOM 562 O O . LEU A 1 71 ? 6.883 -15.156 -3.109 1 95 71 LEU A O 1
ATOM 566 N N . GLY A 1 72 ? 7.289 -14.758 -5.305 1 86.62 72 GLY A N 1
ATOM 567 C CA . GLY A 1 72 ? 5.973 -15.18 -5.762 1 86.62 72 GLY A CA 1
ATOM 568 C C . GLY A 1 72 ? 6.004 -16.438 -6.605 1 86.62 72 GLY A C 1
ATOM 569 O O . GLY A 1 72 ? 7.078 -16.938 -6.945 1 86.62 72 GLY A O 1
ATOM 570 N N . SER A 1 73 ? 4.82 -16.969 -6.812 1 82.31 73 SER A N 1
ATOM 571 C CA . SER A 1 73 ? 4.754 -18.203 -7.57 1 82.31 73 SER A CA 1
ATOM 572 C C . SER A 1 73 ? 5.25 -18.016 -9 1 82.31 73 SER A C 1
ATOM 574 O O . SER A 1 73 ? 6.02 -18.828 -9.516 1 82.31 73 SER A O 1
ATOM 576 N N . HIS A 1 74 ? 4.879 -16.953 -9.625 1 84 74 HIS A N 1
ATOM 577 C CA . HIS A 1 74 ? 5.246 -16.734 -11.023 1 84 74 HIS A CA 1
ATOM 578 C C . HIS A 1 74 ? 6.227 -15.57 -11.164 1 84 74 HIS A C 1
ATOM 580 O O . HIS A 1 74 ? 7.074 -15.57 -12.055 1 84 74 HIS A O 1
ATOM 586 N N . ALA A 1 75 ? 6.062 -14.625 -10.32 1 89 75 ALA A N 1
ATOM 587 C CA . ALA A 1 75 ? 6.941 -13.461 -10.336 1 89 75 ALA A CA 1
ATOM 588 C C . ALA A 1 75 ? 7.219 -12.961 -8.922 1 89 75 ALA A C 1
ATOM 590 O O . ALA A 1 75 ? 6.414 -13.172 -8.008 1 89 75 ALA A O 1
ATOM 591 N N . LYS A 1 76 ? 8.391 -12.375 -8.836 1 94.94 76 LYS A N 1
ATOM 592 C CA . LYS A 1 76 ? 8.68 -11.734 -7.555 1 94.94 76 LYS A CA 1
ATOM 593 C C . LYS A 1 76 ? 7.887 -10.445 -7.395 1 94.94 76 LYS A C 1
ATOM 595 O O . LYS A 1 76 ? 7.496 -9.82 -8.383 1 94.94 76 LYS A O 1
ATOM 600 N N . LEU A 1 77 ? 7.605 -10.164 -6.176 1 95.88 77 LEU A N 1
ATOM 601 C CA . LEU A 1 77 ? 6.875 -8.953 -5.824 1 95.88 77 LEU A CA 1
ATOM 602 C C . LEU A 1 77 ? 7.777 -7.977 -5.074 1 95.88 77 LEU A C 1
ATOM 604 O O . LEU A 1 77 ? 8.367 -8.336 -4.051 1 95.88 77 LEU A O 1
ATOM 608 N N . SER A 1 78 ? 7.941 -6.797 -5.617 1 97.81 78 SER A N 1
ATOM 609 C CA . SER A 1 78 ? 8.625 -5.715 -4.91 1 97.81 78 SER A CA 1
ATOM 610 C C . SER A 1 78 ? 7.633 -4.688 -4.383 1 97.81 78 SER A C 1
ATOM 612 O O . SER A 1 78 ? 6.781 -4.195 -5.125 1 97.81 78 SER A O 1
ATOM 614 N N . ILE A 1 79 ? 7.742 -4.41 -3.07 1 97.88 79 ILE A N 1
ATOM 615 C CA . ILE A 1 79 ? 6.891 -3.41 -2.432 1 97.88 79 ILE A CA 1
ATOM 616 C C . ILE A 1 79 ? 7.742 -2.23 -1.967 1 97.88 79 ILE A C 1
ATOM 618 O O . ILE A 1 79 ? 8.797 -2.42 -1.351 1 97.88 79 ILE A O 1
ATOM 622 N N . VAL A 1 80 ? 7.32 -1.056 -2.33 1 97.62 80 VAL A N 1
ATOM 623 C CA . VAL A 1 80 ? 7.891 0.181 -1.807 1 97.62 80 VAL A CA 1
ATOM 624 C C . VAL A 1 80 ? 6.828 0.947 -1.022 1 97.62 80 VAL A C 1
ATOM 626 O O . VAL A 1 80 ? 5.805 1.351 -1.581 1 97.62 80 VAL A O 1
ATOM 629 N N . GLU A 1 81 ? 7.031 1.029 0.223 1 96.44 81 GLU A N 1
ATOM 630 C CA . GLU A 1 81 ? 6.16 1.816 1.092 1 96.44 81 GLU A CA 1
ATOM 631 C C . GLU A 1 81 ? 6.816 3.143 1.472 1 96.44 81 GLU A C 1
ATOM 633 O O . GLU A 1 81 ? 7.945 3.164 1.962 1 96.44 81 GLU A O 1
ATOM 638 N N . CYS A 1 82 ? 6.082 4.23 1.235 1 93.12 82 CYS A N 1
ATOM 639 C CA . CYS A 1 82 ? 6.723 5.512 1.511 1 93.12 82 CYS A CA 1
ATOM 640 C C . CYS A 1 82 ? 5.715 6.52 2.047 1 93.12 82 CYS A C 1
ATOM 642 O O . CYS A 1 82 ? 4.508 6.328 1.918 1 93.12 82 CYS A O 1
ATOM 644 N N . TYR A 1 83 ? 6.312 7.52 2.662 1 90.5 83 TYR A N 1
ATOM 645 C CA . TYR A 1 83 ? 5.602 8.672 3.203 1 90.5 83 TYR A CA 1
ATOM 646 C C . TYR A 1 83 ? 6.316 9.969 2.844 1 90.5 83 TYR A C 1
ATOM 648 O O . TYR A 1 83 ? 7.297 10.344 3.49 1 90.5 83 TYR A O 1
ATOM 656 N N . ALA A 1 84 ? 5.688 10.625 1.895 1 90.06 84 ALA A N 1
ATOM 657 C CA . ALA A 1 84 ? 6.344 11.828 1.403 1 90.06 84 ALA A CA 1
ATOM 658 C C . ALA A 1 84 ? 6.238 12.961 2.42 1 90.06 84 ALA A C 1
ATOM 660 O O . ALA A 1 84 ? 5.289 13.016 3.203 1 90.06 84 ALA A O 1
ATOM 661 N N . PRO A 1 85 ? 7.258 13.859 2.396 1 88.06 85 PRO A N 1
ATOM 662 C CA . PRO A 1 85 ? 7.152 15.039 3.264 1 88.06 85 PRO A CA 1
ATOM 663 C C . PRO A 1 85 ? 5.906 15.867 2.984 1 88.06 85 PRO A C 1
ATOM 665 O O . PRO A 1 85 ? 5.406 15.883 1.855 1 88.06 85 PRO A O 1
ATOM 668 N N . THR A 1 86 ? 5.473 16.531 4.035 1 83.31 86 THR A N 1
ATOM 669 C CA . THR A 1 86 ? 4.312 17.406 3.875 1 83.31 86 THR A CA 1
ATOM 670 C C . THR A 1 86 ? 4.668 18.625 3.045 1 83.31 86 THR A C 1
ATOM 672 O O . THR A 1 86 ? 5.84 18.875 2.748 1 83.31 86 THR A O 1
ATOM 675 N N . ASN A 1 87 ? 3.623 19.359 2.727 1 81.44 87 ASN A N 1
ATOM 676 C CA . ASN A 1 87 ? 3.832 20.578 1.943 1 81.44 87 ASN A CA 1
ATOM 677 C C . ASN A 1 87 ? 4.648 21.609 2.717 1 81.44 87 ASN A C 1
ATOM 679 O O . ASN A 1 87 ? 5.309 22.453 2.117 1 81.44 87 ASN A O 1
ATOM 683 N N . GLU A 1 88 ? 4.594 21.516 3.992 1 85.62 88 GLU A N 1
ATOM 684 C CA . GLU A 1 88 ? 5.273 22.484 4.848 1 85.62 88 GLU A CA 1
ATOM 685 C C . GLU A 1 88 ? 6.762 22.172 4.961 1 85.62 88 GLU A C 1
ATOM 687 O O . GLU A 1 88 ? 7.547 23 5.43 1 85.62 88 GLU A O 1
ATOM 692 N N . ALA A 1 89 ? 7.176 21.016 4.531 1 87.31 89 ALA A N 1
ATOM 693 C CA . ALA A 1 89 ? 8.578 20.625 4.598 1 87.31 89 ALA A CA 1
ATOM 694 C C . ALA A 1 89 ? 9.43 21.469 3.643 1 87.31 89 ALA A C 1
ATOM 696 O O . ALA A 1 89 ? 8.906 22.047 2.689 1 87.31 89 ALA A O 1
ATOM 697 N N . SER A 1 90 ? 10.734 21.547 3.881 1 93.12 90 SER A N 1
ATOM 698 C CA . SER A 1 90 ? 11.641 22.328 3.047 1 93.12 90 SER A CA 1
ATOM 699 C C . SER A 1 90 ? 11.758 21.719 1.649 1 93.12 90 SER A C 1
ATOM 701 O O . SER A 1 90 ? 11.547 20.531 1.463 1 93.12 90 SER A O 1
ATOM 703 N N . THR A 1 91 ? 12.109 22.516 0.706 1 93.38 91 THR A N 1
ATOM 704 C CA . THR A 1 91 ? 12.359 22.062 -0.657 1 93.38 91 THR A CA 1
ATOM 705 C C . THR A 1 91 ? 13.453 21 -0.677 1 93.38 91 THR A C 1
ATOM 707 O O . THR A 1 91 ? 13.375 20.031 -1.437 1 93.38 91 THR A O 1
ATOM 710 N N . GLU A 1 92 ? 14.406 21.234 0.124 1 95.06 92 GLU A N 1
ATOM 711 C CA . GLU A 1 92 ? 15.508 20.281 0.209 1 95.06 92 GLU A CA 1
ATOM 712 C C . GLU A 1 92 ? 15.016 18.922 0.699 1 95.06 92 GLU A C 1
ATOM 714 O O . GLU A 1 92 ? 15.398 17.875 0.151 1 95.06 92 GLU A O 1
ATOM 719 N N . ASP A 1 93 ? 14.188 18.891 1.659 1 91.81 93 ASP A N 1
ATOM 720 C CA . ASP A 1 93 ? 13.633 17.641 2.189 1 91.81 93 ASP A CA 1
ATOM 721 C C . ASP A 1 93 ? 12.812 16.922 1.128 1 91.81 93 ASP A C 1
ATOM 723 O O . ASP A 1 93 ? 12.906 15.695 0.997 1 91.81 93 ASP A O 1
ATOM 727 N N . LYS A 1 94 ? 12.086 17.672 0.456 1 92.25 94 LYS A N 1
ATOM 728 C CA . LYS A 1 94 ? 11.258 17.094 -0.596 1 92.25 94 LYS A CA 1
ATOM 729 C C . LYS A 1 94 ? 12.117 16.516 -1.718 1 92.25 94 LYS A C 1
ATOM 731 O O . LYS A 1 94 ? 11.883 15.406 -2.184 1 92.25 94 LYS A O 1
ATOM 736 N N . GLN A 1 95 ? 13.102 17.281 -2.09 1 95.19 95 GLN A N 1
ATOM 737 C CA . GLN A 1 95 ? 13.992 16.828 -3.148 1 95.19 95 GLN A CA 1
ATOM 738 C C . GLN A 1 95 ? 14.742 15.562 -2.729 1 95.19 95 GLN A C 1
ATOM 740 O O . GLN A 1 95 ? 14.891 14.625 -3.521 1 95.19 95 GLN A O 1
ATOM 745 N N . ASN A 1 96 ? 15.195 15.562 -1.537 1 95.44 96 ASN A N 1
ATOM 746 C CA . ASN A 1 96 ? 15.898 14.391 -1.028 1 95.44 96 ASN A CA 1
ATOM 747 C C . ASN A 1 96 ? 15 13.156 -1.036 1 95.44 96 ASN A C 1
ATOM 749 O O . ASN A 1 96 ? 15.438 12.07 -1.427 1 95.44 96 ASN A O 1
ATOM 753 N N . PHE A 1 97 ? 13.82 13.312 -0.665 1 93.94 97 PHE A N 1
ATOM 754 C CA . PHE A 1 97 ? 12.867 12.211 -0.667 1 93.94 97 PHE A CA 1
ATOM 755 C C . PHE A 1 97 ? 12.68 11.656 -2.074 1 93.94 97 PHE A C 1
ATOM 757 O O . PHE A 1 97 ? 12.766 10.445 -2.283 1 93.94 97 PHE A O 1
ATOM 764 N N . TYR A 1 98 ? 12.492 12.523 -2.98 1 94.19 98 TYR A N 1
ATOM 765 C CA . TYR A 1 98 ? 12.227 12.078 -4.344 1 94.19 98 TYR A CA 1
ATOM 766 C C . TYR A 1 98 ? 13.461 11.445 -4.969 1 94.19 98 TYR A C 1
ATOM 768 O O . TYR A 1 98 ? 13.359 10.484 -5.734 1 94.19 98 TYR A O 1
ATOM 776 N N . ASN A 1 99 ? 14.594 12.008 -4.609 1 96.75 99 ASN A N 1
ATOM 777 C CA . ASN A 1 99 ? 15.828 11.398 -5.086 1 96.75 99 ASN A CA 1
ATOM 778 C C . ASN A 1 99 ? 15.992 9.977 -4.559 1 96.75 99 ASN A C 1
ATOM 780 O O . ASN A 1 99 ? 16.375 9.07 -5.301 1 96.75 99 ASN A O 1
ATOM 784 N N . GLU A 1 100 ? 15.695 9.844 -3.344 1 96.81 100 GLU A N 1
ATOM 785 C CA . GLU A 1 100 ? 15.781 8.516 -2.738 1 96.81 100 GLU A CA 1
ATOM 786 C C . GLU A 1 100 ? 14.773 7.559 -3.363 1 96.81 100 GLU A C 1
ATOM 788 O O . GLU A 1 100 ? 15.102 6.41 -3.66 1 96.81 100 GLU A O 1
ATOM 793 N N . LEU A 1 101 ? 13.602 8.047 -3.547 1 96 101 LEU A N 1
ATOM 794 C CA . LEU A 1 101 ? 12.555 7.227 -4.141 1 96 101 LEU A CA 1
ATOM 795 C C . LEU A 1 101 ? 12.938 6.789 -5.551 1 96 101 LEU A C 1
ATOM 797 O O . LEU A 1 101 ? 12.828 5.609 -5.895 1 96 101 LEU A O 1
ATOM 801 N N . VAL A 1 102 ? 13.406 7.711 -6.277 1 95.88 102 VAL A N 1
ATOM 802 C CA . VAL A 1 102 ? 13.82 7.422 -7.648 1 95.88 102 VAL A CA 1
ATOM 803 C C . VAL A 1 102 ? 14.945 6.387 -7.641 1 95.88 102 VAL A C 1
ATOM 805 O O . VAL A 1 102 ? 14.945 5.457 -8.453 1 95.88 102 VAL A O 1
ATOM 808 N N . GLY A 1 103 ? 15.891 6.578 -6.801 1 97 103 GLY A N 1
ATOM 809 C CA . GLY A 1 103 ? 16.953 5.602 -6.668 1 97 103 GLY A CA 1
ATOM 810 C C . GLY A 1 103 ? 16.453 4.199 -6.383 1 97 103 GLY A C 1
ATOM 811 O O . GLY A 1 103 ? 16.938 3.232 -6.984 1 97 103 GLY A O 1
ATOM 812 N N . VAL A 1 104 ? 15.516 4.102 -5.508 1 97.44 104 VAL A N 1
ATOM 813 C CA . VAL A 1 104 ? 14.93 2.812 -5.152 1 97.44 104 VAL A CA 1
ATOM 814 C C . VAL A 1 104 ? 14.242 2.205 -6.375 1 97.44 104 VAL A C 1
ATOM 816 O O . VAL A 1 104 ? 14.461 1.034 -6.695 1 97.44 104 VAL A O 1
ATOM 819 N N . LEU A 1 105 ? 13.469 2.969 -7.039 1 97.06 105 LEU A N 1
ATOM 820 C CA . LEU A 1 105 ? 12.672 2.479 -8.156 1 97.06 105 LEU A CA 1
ATOM 821 C C . LEU A 1 105 ? 13.562 2.01 -9.305 1 97.06 105 LEU A C 1
ATOM 823 O O . LEU A 1 105 ? 13.266 1.016 -9.969 1 97.06 105 LEU A O 1
ATOM 827 N N . LYS A 1 106 ? 14.625 2.668 -9.461 1 96.19 106 LYS A N 1
ATOM 828 C CA . LYS A 1 106 ? 15.562 2.314 -10.523 1 96.19 106 LYS A CA 1
ATOM 829 C C . LYS A 1 106 ? 16.25 0.982 -10.227 1 96.19 106 LYS A C 1
ATOM 831 O O . LYS A 1 106 ? 16.672 0.278 -11.148 1 96.19 106 LYS A O 1
ATOM 836 N N . ASP A 1 107 ? 16.297 0.633 -9.008 1 96 107 ASP A N 1
ATOM 837 C CA . ASP A 1 107 ? 17.047 -0.545 -8.602 1 96 107 ASP A CA 1
ATOM 838 C C . ASP A 1 107 ? 16.156 -1.785 -8.555 1 96 107 ASP A C 1
ATOM 840 O O . ASP A 1 107 ? 16.656 -2.902 -8.375 1 96 107 ASP A O 1
ATOM 844 N N . ILE A 1 108 ? 14.906 -1.619 -8.719 1 96.25 108 ILE A N 1
ATOM 845 C CA . ILE A 1 108 ? 13.992 -2.758 -8.688 1 96.25 108 ILE A CA 1
ATOM 846 C C . ILE A 1 108 ? 14.094 -3.535 -9.992 1 96.25 108 ILE A C 1
ATOM 848 O O . ILE A 1 108 ? 14 -2.955 -11.078 1 96.25 108 ILE A O 1
ATOM 852 N N . PRO A 1 109 ? 14.289 -4.84 -9.875 1 95.38 109 PRO A N 1
ATOM 853 C CA . PRO A 1 109 ? 14.383 -5.641 -11.102 1 95.38 109 PRO A CA 1
ATOM 854 C C . PRO A 1 109 ? 13.156 -5.488 -12 1 95.38 109 PRO A C 1
ATOM 856 O O . PRO A 1 109 ? 12.023 -5.473 -11.508 1 95.38 109 PRO A O 1
ATOM 859 N N . ARG A 1 110 ? 13.336 -5.543 -13.289 1 91.31 110 ARG A N 1
ATOM 860 C CA . ARG A 1 110 ? 12.305 -5.242 -14.273 1 91.31 110 ARG A CA 1
ATOM 861 C C . ARG A 1 110 ? 11.25 -6.348 -14.312 1 91.31 110 ARG A C 1
ATOM 863 O O . ARG A 1 110 ? 10.117 -6.113 -14.727 1 91.31 110 ARG A O 1
ATOM 870 N N . HIS A 1 111 ? 11.609 -7.5 -13.891 1 92.94 111 HIS A N 1
ATOM 871 C CA . HIS A 1 111 ? 10.68 -8.617 -14 1 92.94 111 HIS A CA 1
ATOM 872 C C . HIS A 1 111 ? 9.836 -8.766 -12.742 1 92.94 111 HIS A C 1
ATOM 874 O O . HIS A 1 111 ? 8.922 -9.602 -12.688 1 92.94 111 HIS A O 1
ATOM 880 N N . ASP A 1 112 ? 10.117 -7.945 -11.766 1 95.75 112 ASP A N 1
ATOM 881 C CA . ASP A 1 112 ? 9.289 -7.953 -10.562 1 95.75 112 ASP A CA 1
ATOM 882 C C . ASP A 1 112 ? 7.957 -7.246 -10.805 1 95.75 112 ASP A C 1
ATOM 884 O O . ASP A 1 112 ? 7.875 -6.336 -11.633 1 95.75 112 ASP A O 1
ATOM 888 N N . VAL A 1 113 ? 6.918 -7.77 -10.156 1 94.44 113 VAL A N 1
ATOM 889 C CA . VAL A 1 113 ? 5.73 -6.938 -9.992 1 94.44 113 VAL A CA 1
ATOM 890 C C . VAL A 1 113 ? 6.004 -5.855 -8.945 1 94.44 113 VAL A C 1
ATOM 892 O O . VAL A 1 113 ? 6.332 -6.16 -7.801 1 94.44 113 VAL A O 1
ATOM 895 N N . LEU A 1 114 ? 5.895 -4.582 -9.344 1 97.19 114 LEU A N 1
ATOM 896 C CA . LEU A 1 114 ? 6.23 -3.482 -8.445 1 97.19 114 LEU A CA 1
ATOM 897 C C . LEU A 1 114 ? 4.973 -2.799 -7.922 1 97.19 114 LEU A C 1
ATOM 899 O O . LEU A 1 114 ? 4.148 -2.322 -8.711 1 97.19 114 LEU A O 1
ATOM 903 N N . CYS A 1 115 ? 4.844 -2.766 -6.586 1 97 115 CYS A N 1
ATOM 904 C CA . CYS A 1 115 ? 3.793 -2.027 -5.898 1 97 115 CYS A CA 1
ATOM 905 C C . CYS A 1 115 ? 4.367 -0.842 -5.133 1 97 115 CYS A C 1
ATOM 907 O O . CYS A 1 115 ? 5.188 -1.021 -4.227 1 97 115 CYS A O 1
ATOM 909 N N . LEU A 1 116 ? 4.031 0.308 -5.512 1 95.88 116 LEU A N 1
ATOM 910 C CA . LEU A 1 116 ? 4.379 1.518 -4.777 1 95.88 116 LEU A CA 1
ATOM 911 C C . LEU A 1 116 ? 3.199 2.004 -3.939 1 95.88 116 LEU A C 1
ATOM 913 O O . LEU A 1 116 ? 2.137 2.318 -4.48 1 95.88 116 LEU A O 1
ATOM 917 N N . LEU A 1 117 ? 3.475 2.062 -2.604 1 93 117 LEU A N 1
ATOM 918 C CA . LEU A 1 117 ? 2.406 2.338 -1.65 1 93 117 LEU A CA 1
ATOM 919 C C . LEU A 1 117 ? 2.727 3.572 -0.815 1 93 117 LEU A C 1
ATOM 921 O O . LEU A 1 117 ? 3.895 3.842 -0.52 1 93 117 LEU A O 1
ATOM 925 N N . GLY A 1 118 ? 1.641 4.184 -0.479 1 85.31 118 GLY A N 1
ATOM 926 C CA . GLY A 1 118 ? 1.865 5.16 0.574 1 85.31 118 GLY A CA 1
ATOM 927 C C . GLY A 1 118 ? 1.253 6.516 0.271 1 85.31 118 GLY A C 1
ATOM 928 O O . GLY A 1 118 ? 0.334 6.621 -0.544 1 85.31 118 GLY A O 1
ATOM 929 N N . ASP A 1 119 ? 1.669 7.438 1.128 1 82.06 119 ASP A N 1
ATOM 930 C CA . ASP A 1 119 ? 1.232 8.828 1.02 1 82.06 119 ASP A CA 1
ATOM 931 C C . ASP A 1 119 ? 2.291 9.68 0.33 1 82.06 119 ASP A C 1
ATOM 933 O O . ASP A 1 119 ? 3.342 9.961 0.909 1 82.06 119 ASP A O 1
ATOM 937 N N . LEU A 1 120 ? 1.979 10.031 -0.896 1 77.38 120 LEU A N 1
ATOM 938 C CA . LEU A 1 120 ? 2.957 10.805 -1.653 1 77.38 120 LEU A CA 1
ATOM 939 C C . LEU A 1 120 ? 2.688 12.297 -1.52 1 77.38 120 LEU A C 1
ATOM 941 O O . LEU A 1 120 ? 3.492 13.125 -1.965 1 77.38 120 LEU A O 1
ATOM 945 N N . ASN A 1 121 ? 1.674 12.68 -0.734 1 69.69 121 ASN A N 1
ATOM 946 C CA . ASN A 1 121 ? 1.32 14.078 -0.493 1 69.69 121 ASN A CA 1
ATOM 947 C C . ASN A 1 121 ? 1.338 14.891 -1.783 1 69.69 121 ASN A C 1
ATOM 949 O O . ASN A 1 121 ? 1.814 16.031 -1.798 1 69.69 121 ASN A O 1
ATOM 953 N N . ALA A 1 122 ? 1.164 14.156 -2.885 1 60.34 122 ALA A N 1
ATOM 954 C CA . ALA A 1 122 ? 1.194 14.852 -4.168 1 60.34 122 ALA A CA 1
ATOM 955 C C . ALA A 1 122 ? -0.169 15.461 -4.496 1 60.34 122 ALA A C 1
ATOM 957 O O . ALA A 1 122 ? -1.206 14.898 -4.137 1 60.34 122 ALA A O 1
ATOM 958 N N . LYS A 1 123 ? -0.203 16.812 -4.594 1 56.22 123 LYS A N 1
ATOM 959 C CA . LYS A 1 123 ? -1.417 17.406 -5.133 1 56.22 123 LYS A CA 1
ATOM 960 C C . LYS A 1 123 ? -1.752 16.844 -6.508 1 56.22 123 LYS A C 1
ATOM 962 O O . LYS A 1 123 ? -1.245 17.328 -7.523 1 56.22 123 LYS A O 1
ATOM 967 N N . ILE A 1 124 ? -1.914 15.5 -6.543 1 53.53 124 ILE A N 1
ATOM 968 C CA . ILE A 1 124 ? -2.279 14.961 -7.848 1 53.53 124 ILE A CA 1
ATOM 969 C C . ILE A 1 124 ? -3.654 15.492 -8.258 1 53.53 124 ILE A C 1
ATOM 971 O O . ILE A 1 124 ? -4.648 15.25 -7.566 1 53.53 124 ILE A O 1
ATOM 975 N N . GLY A 1 125 ? -3.584 16.641 -8.828 1 52.78 125 GLY A N 1
ATOM 976 C CA . GLY A 1 125 ? -4.797 17.234 -9.375 1 52.78 125 GLY A CA 1
ATOM 977 C C . GLY A 1 125 ? -5.379 16.422 -10.523 1 52.78 125 GLY A C 1
ATOM 978 O O . GLY A 1 125 ? -4.895 15.336 -10.836 1 52.78 125 GLY A O 1
ATOM 979 N N . ASN A 1 126 ? -6.516 16.844 -11.023 1 52.56 126 ASN A N 1
ATOM 980 C CA . ASN A 1 126 ? -7.281 16.219 -12.102 1 52.56 126 ASN A CA 1
ATOM 981 C C . ASN A 1 126 ? -6.41 15.938 -13.32 1 52.56 126 ASN A C 1
ATOM 983 O O . ASN A 1 126 ? -6.871 15.344 -14.289 1 52.56 126 ASN A O 1
ATOM 987 N N . ASP A 1 127 ? -5.199 16.484 -13.328 1 54.91 127 ASP A N 1
ATOM 988 C CA . ASP A 1 127 ? -4.445 16.25 -14.562 1 54.91 127 ASP A CA 1
ATOM 989 C C . ASP A 1 127 ? -3.68 14.922 -14.492 1 54.91 127 ASP A C 1
ATOM 991 O O . ASP A 1 127 ? -2.953 14.57 -15.422 1 54.91 127 ASP A O 1
ATOM 995 N N . TYR A 1 128 ? -4.285 13.922 -14.188 1 55.5 128 TYR A N 1
ATOM 996 C CA . TYR A 1 128 ? -3.873 12.531 -14.047 1 55.5 128 TYR A CA 1
ATOM 997 C C . TYR A 1 128 ? -2.482 12.312 -14.633 1 55.5 128 TYR A C 1
ATOM 999 O O . TYR A 1 128 ? -2.346 12 -15.82 1 55.5 128 TYR A O 1
ATOM 1007 N N . THR A 1 129 ? -1.477 13.031 -14.258 1 59.78 129 THR A N 1
ATOM 1008 C CA . THR A 1 129 ? -0.181 12.633 -14.797 1 59.78 129 THR A CA 1
ATOM 1009 C C . THR A 1 129 ? 0.487 11.602 -13.891 1 59.78 129 THR A C 1
ATOM 1011 O O . THR A 1 129 ? 0.684 11.844 -12.695 1 59.78 129 THR A O 1
ATOM 1014 N N . PHE A 1 130 ? 0.326 10.359 -14.367 1 63.5 130 PHE A N 1
ATOM 1015 C CA . PHE A 1 130 ? 0.966 9.281 -13.633 1 63.5 130 PHE A CA 1
ATOM 1016 C C . PHE A 1 130 ? 2.244 8.828 -14.328 1 63.5 130 PHE A C 1
ATOM 1018 O O 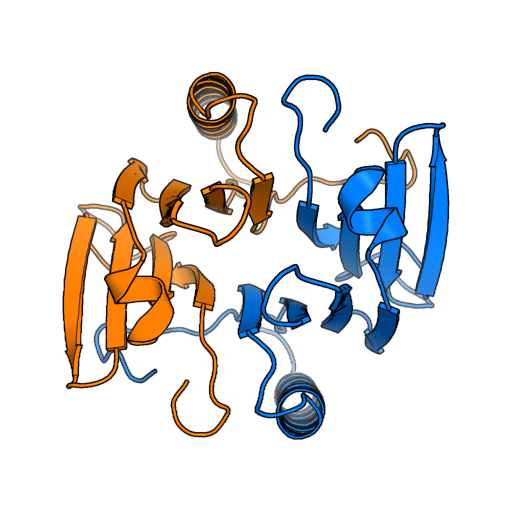. PHE A 1 130 ? 2.34 8.891 -15.555 1 63.5 130 PHE A O 1
ATOM 1025 N N . MET B 1 1 ? 4.605 6.098 -13.609 1 90.19 1 MET B N 1
ATOM 1026 C CA . MET B 1 1 ? 4.359 4.656 -13.648 1 90.19 1 MET B CA 1
ATOM 1027 C C . MET B 1 1 ? 5.051 4.02 -14.844 1 90.19 1 MET B C 1
ATOM 1029 O O . MET B 1 1 ? 5.57 2.904 -14.75 1 90.19 1 MET B O 1
ATOM 1033 N N . ILE B 1 2 ? 5.129 4.719 -15.922 1 84.19 2 ILE B N 1
ATOM 1034 C CA . ILE B 1 2 ? 5.723 4.18 -17.141 1 84.19 2 ILE B CA 1
ATOM 1035 C C . ILE B 1 2 ? 7.238 4.109 -17 1 84.19 2 ILE B C 1
ATOM 1037 O O . ILE B 1 2 ? 7.84 3.047 -17.172 1 84.19 2 ILE B O 1
ATOM 1041 N N . GLN B 1 3 ? 7.82 5.191 -16.562 1 85.62 3 GLN B N 1
ATOM 1042 C CA . GLN B 1 3 ? 9.273 5.293 -16.5 1 85.62 3 GLN B CA 1
ATOM 1043 C C . GLN B 1 3 ? 9.859 4.242 -15.555 1 85.62 3 GLN B C 1
ATOM 1045 O O . GLN B 1 3 ? 10.906 3.654 -15.852 1 85.62 3 GLN B O 1
ATOM 1050 N N . TYR B 1 4 ? 9.117 3.902 -14.531 1 90.88 4 TYR B N 1
ATOM 1051 C CA . TYR B 1 4 ? 9.711 3.033 -13.523 1 90.88 4 TYR B CA 1
ATOM 1052 C C . TYR B 1 4 ? 8.992 1.688 -13.477 1 90.88 4 TYR B C 1
ATOM 1054 O O . TYR B 1 4 ? 9.242 0.879 -12.578 1 90.88 4 TYR B O 1
ATOM 1062 N N . LYS B 1 5 ? 8.109 1.46 -14.398 1 93.12 5 LYS B N 1
ATOM 1063 C CA . LYS B 1 5 ? 7.402 0.195 -14.562 1 93.12 5 LYS B CA 1
ATOM 1064 C C . LYS B 1 5 ? 6.641 -0.18 -13.297 1 93.12 5 LYS B C 1
ATOM 1066 O O . LYS B 1 5 ? 6.746 -1.31 -12.812 1 93.12 5 LYS B O 1
ATOM 1071 N N . ILE B 1 6 ? 5.969 0.782 -12.742 1 95.44 6 ILE B N 1
ATOM 1072 C CA . ILE B 1 6 ? 5.121 0.526 -11.578 1 95.44 6 ILE B CA 1
ATOM 1073 C C . ILE B 1 6 ? 3.855 -0.207 -12.016 1 95.44 6 ILE B C 1
ATOM 1075 O O . ILE B 1 6 ? 3.17 0.227 -12.945 1 95.44 6 ILE B O 1
ATOM 1079 N N . ASP B 1 7 ? 3.615 -1.327 -11.367 1 96.75 7 ASP B N 1
ATOM 1080 C CA . ASP B 1 7 ? 2.461 -2.133 -11.75 1 96.75 7 ASP B CA 1
ATOM 1081 C C . ASP B 1 7 ? 1.212 -1.7 -10.984 1 96.75 7 ASP B C 1
ATOM 1083 O O . ASP B 1 7 ? 0.119 -1.642 -11.547 1 96.75 7 ASP B O 1
ATOM 1087 N N . ILE B 1 8 ? 1.341 -1.505 -9.711 1 96.62 8 ILE B N 1
ATOM 1088 C CA . ILE B 1 8 ? 0.252 -1.061 -8.844 1 96.62 8 ILE B CA 1
ATOM 1089 C C . ILE B 1 8 ? 0.711 0.131 -8.008 1 96.62 8 ILE B C 1
ATOM 1091 O O . ILE B 1 8 ? 1.716 0.047 -7.297 1 96.62 8 ILE B O 1
ATOM 1095 N N . LEU B 1 9 ? 0.03 1.22 -8.164 1 95.06 9 LEU B N 1
ATOM 1096 C CA . LEU B 1 9 ? 0.242 2.412 -7.352 1 95.06 9 LEU B CA 1
ATOM 1097 C C . LEU B 1 9 ? -0.955 2.668 -6.441 1 95.06 9 LEU B C 1
ATOM 1099 O O . LEU B 1 9 ? -2.1 2.652 -6.895 1 95.06 9 LEU B O 1
ATOM 1103 N N . ALA B 1 10 ? -0.693 2.678 -5.133 1 94.5 10 ALA B N 1
ATOM 1104 C CA . ALA B 1 10 ? -1.758 3.004 -4.188 1 94.5 10 ALA B CA 1
ATOM 1105 C C . ALA B 1 10 ? -1.521 4.367 -3.543 1 94.5 10 ALA B C 1
ATOM 1107 O O . ALA B 1 10 ? -0.514 4.57 -2.863 1 94.5 10 ALA B O 1
ATOM 1108 N N . LEU B 1 11 ? -2.514 5.281 -3.736 1 90.25 11 LEU B N 1
ATOM 1109 C CA . LEU B 1 11 ? -2.326 6.656 -3.285 1 90.25 11 LEU B CA 1
ATOM 1110 C C . LEU B 1 11 ? -3.473 7.09 -2.379 1 90.25 11 LEU B C 1
ATOM 1112 O O . LEU B 1 11 ? -4.637 6.805 -2.662 1 90.25 11 LEU B O 1
ATOM 1116 N N . SER B 1 12 ? -3.053 7.699 -1.32 1 86.62 12 SER B N 1
ATOM 1117 C CA . SER B 1 12 ? -4.039 8.344 -0.458 1 86.62 12 SER B CA 1
ATOM 1118 C C . SER B 1 12 ? -4.012 9.859 -0.623 1 86.62 12 SER B C 1
ATOM 1120 O O . SER B 1 12 ? -3.04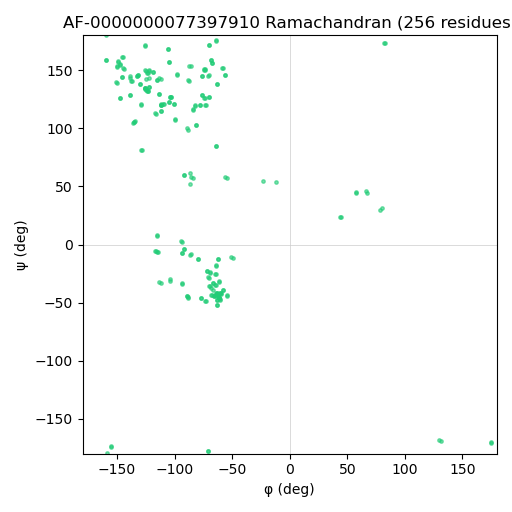9 10.414 -1.153 1 86.62 12 SER B O 1
ATOM 1122 N N . GLU B 1 13 ? -5.082 10.578 -0.303 1 79.06 13 GLU B N 1
ATOM 1123 C CA . GLU B 1 13 ? -5.262 12.023 -0.279 1 79.06 13 GLU B CA 1
ATOM 1124 C C . GLU B 1 13 ? -5.199 12.617 -1.686 1 79.06 13 GLU B C 1
ATOM 1126 O O . GLU B 1 13 ? -4.496 13.602 -1.921 1 79.06 13 GLU B O 1
ATOM 1131 N N . VAL B 1 14 ? -5.836 11.969 -2.521 1 76.94 14 VAL B N 1
ATOM 1132 C CA . VAL B 1 14 ? -5.902 12.516 -3.871 1 76.94 14 VAL B CA 1
ATOM 1133 C C . VAL B 1 14 ? -7.09 13.477 -3.98 1 76.94 14 VAL B C 1
ATOM 1135 O O . VAL B 1 14 ? -8.102 13.297 -3.295 1 76.94 14 VAL B O 1
ATOM 1138 N N . GLN B 1 15 ? -6.898 14.516 -4.664 1 77.81 15 GLN B N 1
ATOM 1139 C CA . GLN B 1 15 ? -7.914 15.555 -4.785 1 77.81 15 GLN B CA 1
ATOM 1140 C C . GLN B 1 15 ? -8.805 15.312 -6.004 1 77.81 15 GLN B C 1
ATOM 1142 O O . GLN B 1 15 ? -8.883 16.156 -6.898 1 77.81 15 GLN B O 1
ATOM 1147 N N . TRP B 1 16 ? -9.484 14.125 -6.008 1 75.31 16 TRP B N 1
ATOM 1148 C CA . TRP B 1 16 ? -10.414 13.789 -7.082 1 75.31 16 TRP B CA 1
ATOM 1149 C C . TRP B 1 16 ? -11.836 13.688 -6.555 1 75.31 16 TRP B C 1
ATOM 1151 O O . TRP B 1 16 ? -12.062 13.266 -5.414 1 75.31 16 TRP B O 1
ATOM 1161 N N . THR B 1 17 ? -12.688 14.156 -7.367 1 77.44 17 THR B N 1
ATOM 1162 C CA . THR B 1 17 ? -14.086 14.062 -6.988 1 77.44 17 THR B CA 1
ATOM 1163 C C . THR B 1 17 ? -14.742 12.852 -7.652 1 77.44 17 THR B C 1
ATOM 1165 O O . THR B 1 17 ? -14.367 12.469 -8.766 1 77.44 17 THR B O 1
ATOM 1168 N N . GLY B 1 18 ? -15.703 12.289 -6.84 1 85.94 18 GLY B N 1
ATOM 1169 C CA . GLY B 1 18 ? -16.484 11.188 -7.379 1 85.94 18 GLY B CA 1
ATOM 1170 C C . GLY B 1 18 ? -15.781 9.852 -7.273 1 85.94 18 GLY B C 1
ATOM 1171 O O . GLY B 1 18 ? -14.742 9.742 -6.621 1 85.94 18 GLY B O 1
ATOM 1172 N N . MET B 1 19 ? -16.531 8.844 -7.625 1 91.81 19 MET B N 1
ATOM 1173 C CA . MET B 1 19 ? -16.031 7.465 -7.641 1 91.81 19 MET B CA 1
ATOM 1174 C C . MET B 1 19 ? -16.172 6.855 -9.031 1 91.81 19 MET B C 1
ATOM 1176 O O . MET B 1 19 ? -17.156 7.094 -9.727 1 91.81 19 MET B O 1
ATOM 1180 N N . GLY B 1 20 ? -15.008 6.16 -9.406 1 92.75 20 GLY B N 1
ATOM 1181 C CA . GLY B 1 20 ? -15.117 5.531 -10.711 1 92.75 20 GLY B CA 1
ATOM 1182 C C . GLY B 1 20 ? -13.828 4.891 -11.172 1 92.75 20 GLY B C 1
ATOM 1183 O O . GLY B 1 20 ? -12.969 4.547 -10.359 1 92.75 20 GLY B O 1
ATOM 1184 N N . GLU B 1 21 ? -13.906 4.508 -12.422 1 93.94 21 GLU B N 1
ATOM 1185 C CA . GLU B 1 21 ? -12.758 3.926 -13.109 1 93.94 21 GLU B CA 1
ATOM 1186 C C . GLU B 1 21 ? -12.539 4.578 -14.469 1 93.94 21 GLU B C 1
ATOM 1188 O O . GLU B 1 21 ? -13.484 5.082 -15.078 1 93.94 21 GLU B O 1
ATOM 1193 N N . LYS B 1 22 ? -11.305 4.656 -14.758 1 91.44 22 LYS B N 1
ATOM 1194 C CA . LYS B 1 22 ? -10.992 5.281 -16.047 1 91.44 22 LYS B CA 1
ATOM 1195 C C . LYS B 1 22 ? -9.703 4.707 -16.641 1 91.44 22 LYS B C 1
ATOM 1197 O O . LYS B 1 22 ? -8.742 4.457 -15.914 1 91.44 22 LYS B O 1
ATOM 1202 N N . ARG B 1 23 ? -9.781 4.5 -17.938 1 91.69 23 ARG B N 1
ATOM 1203 C CA . ARG B 1 23 ? -8.547 4.254 -18.672 1 91.69 23 ARG B CA 1
ATOM 1204 C C . ARG B 1 23 ? -7.844 5.562 -19.016 1 91.69 23 ARG B C 1
ATOM 1206 O O . ARG B 1 23 ? -8.414 6.418 -19.703 1 91.69 23 ARG B O 1
ATOM 1213 N N . ILE B 1 24 ? -6.691 5.762 -18.578 1 85.75 24 ILE B N 1
ATOM 1214 C CA . ILE B 1 24 ? -6.047 7.059 -18.75 1 85.75 24 ILE B CA 1
ATOM 1215 C C . ILE B 1 24 ? -5.191 7.039 -20.016 1 85.75 24 ILE B C 1
ATOM 1217 O O . ILE B 1 24 ? -4.98 8.078 -20.656 1 85.75 24 ILE B O 1
ATOM 1221 N N . ASP B 1 25 ? -4.637 5.984 -20.328 1 86.5 25 ASP B N 1
ATOM 1222 C CA . ASP B 1 25 ? -3.916 5.758 -21.578 1 86.5 25 ASP B CA 1
ATOM 1223 C C . ASP B 1 25 ? -3.885 4.273 -21.922 1 86.5 25 ASP B C 1
ATOM 1225 O O . ASP B 1 25 ? -4.598 3.469 -21.328 1 86.5 25 ASP B O 1
ATOM 1229 N N . LYS B 1 26 ? -3.158 3.98 -22.938 1 89.12 26 LYS B N 1
ATOM 1230 C CA . LYS B 1 26 ? -3.152 2.613 -23.453 1 89.12 26 LYS B CA 1
ATOM 1231 C C . LYS B 1 26 ? -2.582 1.644 -22.422 1 89.12 26 LYS B C 1
ATOM 1233 O O . LYS B 1 26 ? -2.895 0.451 -22.438 1 89.12 26 LYS B O 1
ATOM 1238 N N . GLU B 1 27 ? -1.875 2.164 -21.469 1 91.12 27 GLU B N 1
ATOM 1239 C CA . GLU B 1 27 ? -1.094 1.269 -20.625 1 91.12 27 GLU B CA 1
ATOM 1240 C C . GLU B 1 27 ? -1.574 1.321 -19.172 1 91.12 27 GLU B C 1
ATOM 1242 O O . GLU B 1 27 ? -1.124 0.537 -18.328 1 91.12 27 GLU B O 1
ATOM 1247 N N . HIS B 1 28 ? -2.537 2.271 -18.938 1 92.88 28 HIS B N 1
ATOM 1248 C CA . HIS B 1 28 ? -2.848 2.465 -17.531 1 92.88 28 HIS B CA 1
ATOM 1249 C C . HIS B 1 28 ? -4.352 2.59 -17.312 1 92.88 28 HIS B C 1
ATOM 1251 O O . HIS B 1 28 ? -5.055 3.197 -18.125 1 92.88 28 HIS B O 1
ATOM 1257 N N . PHE B 1 29 ? -4.75 1.967 -16.219 1 94.94 29 PHE B N 1
ATOM 1258 C CA . PHE B 1 29 ? -6.121 1.943 -15.727 1 94.94 29 PHE B CA 1
ATOM 1259 C C . PHE B 1 29 ? -6.188 2.42 -14.281 1 94.94 29 PHE B C 1
ATOM 1261 O O . PHE B 1 29 ? -5.355 2.029 -13.461 1 94.94 29 PHE B O 1
ATOM 1268 N N . ILE B 1 30 ? -7.238 3.336 -14.031 1 93.75 30 ILE B N 1
ATOM 1269 C CA . ILE B 1 30 ? -7.297 3.91 -12.688 1 93.75 30 ILE B CA 1
ATOM 1270 C C . ILE B 1 30 ? -8.672 3.648 -12.078 1 93.75 30 ILE B C 1
ATOM 1272 O O . ILE B 1 30 ? -9.695 3.768 -12.758 1 93.75 30 ILE B O 1
ATOM 1276 N N . ILE B 1 31 ? -8.617 3.197 -10.867 1 95.56 31 ILE B N 1
ATOM 1277 C CA . ILE B 1 31 ? -9.828 3.211 -10.047 1 95.56 31 ILE B CA 1
ATOM 1278 C C . ILE B 1 31 ? -9.648 4.195 -8.898 1 95.56 31 ILE B C 1
ATOM 1280 O O . ILE B 1 31 ? -8.555 4.34 -8.352 1 95.56 31 ILE B O 1
ATOM 1284 N N . TYR B 1 32 ? -10.727 4.883 -8.547 1 92.69 32 TYR B N 1
ATOM 1285 C CA . TYR B 1 32 ? -10.602 5.93 -7.543 1 92.69 32 TYR B CA 1
ATOM 1286 C C . TYR B 1 32 ? -11.898 6.082 -6.758 1 92.69 32 TYR B C 1
ATOM 1288 O O . TYR B 1 32 ? -12.969 5.699 -7.23 1 92.69 32 TYR B O 1
ATOM 1296 N N . SER B 1 33 ? -11.727 6.562 -5.559 1 93.12 33 SER B N 1
ATOM 1297 C CA . SER B 1 33 ? -12.836 6.855 -4.656 1 93.12 33 SER B CA 1
ATOM 1298 C C . SER B 1 33 ? -12.633 8.195 -3.955 1 93.12 33 SER B C 1
ATOM 1300 O O . SER B 1 33 ? -11.758 8.328 -3.096 1 93.12 33 SER B O 1
ATOM 1302 N N . GLY B 1 34 ? -13.344 9.18 -4.367 1 86.38 34 GLY B N 1
ATOM 1303 C CA . GLY B 1 34 ? -13.266 10.508 -3.773 1 86.38 34 GLY B CA 1
ATOM 1304 C C . GLY B 1 34 ? -14.609 11.039 -3.312 1 86.38 34 GLY B C 1
ATOM 1305 O O . GLY B 1 34 ? -15.617 10.344 -3.406 1 86.38 34 GLY B O 1
ATOM 1306 N N . ASN B 1 35 ? -14.484 12.172 -2.598 1 78.5 35 ASN B N 1
ATOM 1307 C CA . ASN B 1 35 ? -15.703 12.828 -2.137 1 78.5 35 ASN B CA 1
ATOM 1308 C C . ASN B 1 35 ? -16.469 13.461 -3.293 1 78.5 35 ASN B C 1
ATOM 1310 O O . ASN B 1 35 ? -15.883 13.844 -4.301 1 78.5 35 ASN B O 1
ATOM 1314 N N . ASP B 1 36 ? -17.781 13.391 -3.131 1 68.69 36 ASP B N 1
ATOM 1315 C CA . ASP B 1 36 ? -18.641 13.953 -4.172 1 68.69 36 ASP B CA 1
ATOM 1316 C C . ASP B 1 36 ? -18.484 15.477 -4.23 1 68.69 36 ASP B C 1
ATOM 1318 O O . ASP B 1 36 ? -18.469 16.062 -5.316 1 68.69 36 ASP B O 1
ATOM 1322 N N . ALA B 1 37 ? -18.375 16 -3.143 1 64.56 37 ALA B N 1
ATOM 1323 C CA . ALA B 1 37 ? -18.562 17.438 -3.094 1 64.56 37 ALA B CA 1
ATOM 1324 C C . ALA B 1 37 ? -17.234 18.172 -2.949 1 64.56 37 ALA B C 1
ATOM 1326 O O . ALA B 1 37 ? -17.062 19.281 -3.449 1 64.56 37 ALA B O 1
ATOM 1327 N N . THR B 1 38 ? -16.266 17.562 -2.316 1 63.53 38 THR B N 1
ATOM 1328 C CA . THR B 1 38 ? -15.016 18.25 -2.014 1 63.53 38 THR B CA 1
A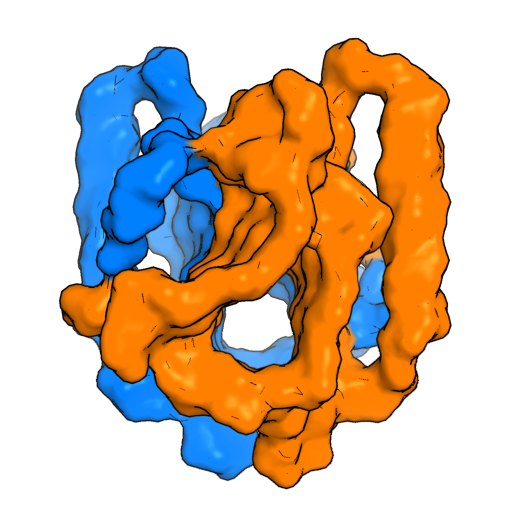TOM 1329 C C . THR B 1 38 ? -13.828 17.453 -2.566 1 63.53 38 THR B C 1
ATOM 1331 O O . THR B 1 38 ? -13.906 16.234 -2.715 1 63.53 38 THR B O 1
ATOM 1334 N N . ARG B 1 39 ? -12.961 18.281 -3.006 1 59.12 39 ARG B N 1
ATOM 1335 C CA . ARG B 1 39 ? -11.734 17.688 -3.539 1 59.12 39 ARG B CA 1
ATOM 1336 C C . ARG B 1 39 ? -10.742 17.391 -2.424 1 59.12 39 ARG B C 1
ATOM 1338 O O . ARG B 1 39 ? -9.703 18.047 -2.326 1 59.12 39 ARG B O 1
ATOM 1345 N N . ASP B 1 40 ? -11.211 16.609 -1.494 1 66.25 40 ASP B N 1
ATOM 1346 C CA . ASP B 1 40 ? -10.281 16.266 -0.426 1 66.25 40 ASP B CA 1
ATOM 1347 C C . ASP B 1 40 ? -10.406 14.789 -0.052 1 66.25 40 ASP B C 1
ATOM 1349 O O . ASP B 1 40 ? -11.477 14.195 -0.206 1 66.25 40 ASP B O 1
ATOM 1353 N N . GLN B 1 41 ? -9.352 14.156 0.255 1 71.44 41 GLN B N 1
ATOM 1354 C CA . GLN B 1 41 ? -9.297 12.898 0.995 1 71.44 41 GLN B CA 1
ATOM 1355 C C . GLN B 1 41 ? -9.594 11.711 0.084 1 71.44 41 GLN B C 1
ATOM 1357 O O . GLN B 1 41 ? -10.266 10.758 0.491 1 71.44 41 GLN B O 1
ATOM 1362 N N . GLY B 1 42 ? -9.281 11.734 -1.142 1 86.88 42 GLY B N 1
ATOM 1363 C CA . GLY B 1 42 ? -9.562 10.625 -2.037 1 86.88 42 GLY B CA 1
ATOM 1364 C C . GLY B 1 42 ? -8.461 9.578 -2.051 1 86.88 42 GLY B C 1
ATOM 1365 O O . GLY B 1 42 ? -7.32 9.867 -1.681 1 86.88 42 GLY B O 1
ATOM 1366 N N . VAL B 1 43 ? -8.867 8.297 -2.393 1 92.12 43 VAL B N 1
ATOM 1367 C CA . VAL B 1 43 ? -7.914 7.207 -2.584 1 92.12 43 VAL B CA 1
ATOM 1368 C C . VAL B 1 43 ? -8.008 6.684 -4.016 1 92.12 43 VAL B C 1
ATOM 1370 O O . VAL B 1 43 ? -9.062 6.766 -4.645 1 92.12 43 VAL B O 1
ATOM 1373 N N . THR B 1 44 ? -6.848 6.219 -4.512 1 93 44 THR B N 1
ATOM 1374 C CA . THR B 1 44 ? -6.844 5.711 -5.879 1 93 44 THR B CA 1
ATOM 1375 C C . THR B 1 44 ? -5.844 4.57 -6.035 1 93 44 THR B C 1
ATOM 1377 O O . THR B 1 44 ? -4.902 4.453 -5.242 1 93 44 THR B O 1
ATOM 1380 N N . LEU B 1 45 ? -6.109 3.707 -7.023 1 95.19 45 LEU B N 1
ATOM 1381 C CA . LEU B 1 45 ? -5.227 2.613 -7.406 1 95.19 45 LEU B CA 1
ATOM 1382 C C . LEU B 1 45 ? -4.953 2.635 -8.906 1 95.19 45 LEU B C 1
ATOM 1384 O O . LEU B 1 45 ? -5.59 1.905 -9.672 1 95.19 45 LEU B O 1
ATOM 1388 N N . PRO B 1 46 ? -4.027 3.463 -9.305 1 94.69 46 PRO B N 1
ATOM 1389 C CA . PRO B 1 46 ? -3.566 3.324 -10.688 1 94.69 46 PRO B CA 1
ATOM 1390 C C . PRO B 1 46 ? -2.895 1.978 -10.953 1 94.69 46 PRO B C 1
ATOM 1392 O O . PRO B 1 46 ? -2.143 1.482 -10.109 1 94.69 46 PRO B O 1
ATOM 1395 N N . LEU B 1 47 ? -3.197 1.391 -12.086 1 97.19 47 LEU B N 1
ATOM 1396 C CA . LEU B 1 47 ? -2.719 0.062 -12.453 1 97.19 47 LEU B CA 1
ATOM 1397 C C . LEU B 1 47 ? -2.104 0.069 -13.844 1 97.19 47 LEU B C 1
ATOM 1399 O O . LEU B 1 47 ? -2.621 0.721 -14.758 1 97.19 47 LEU B O 1
ATOM 1403 N N . SER B 1 48 ? -1.003 -0.631 -13.953 1 96.38 48 SER B N 1
ATOM 1404 C CA . SER B 1 48 ? -0.563 -0.95 -15.312 1 96.38 48 SER B CA 1
ATOM 1405 C C . SER B 1 48 ? -1.479 -1.983 -15.961 1 96.38 48 SER B C 1
ATOM 1407 O O . SER B 1 48 ? -2.447 -2.436 -15.344 1 96.38 48 SER B O 1
ATOM 1409 N N . ASN B 1 49 ? -1.188 -2.412 -17.156 1 95.25 49 ASN B N 1
ATOM 1410 C CA . ASN B 1 49 ? -2.092 -3.258 -17.938 1 95.25 49 ASN B CA 1
ATOM 1411 C C . ASN B 1 49 ? -2.23 -4.645 -17.312 1 95.25 49 ASN B C 1
ATOM 1413 O O . ASN B 1 49 ? -3.34 -5.168 -17.188 1 95.25 49 ASN B O 1
ATOM 1417 N N . ALA B 1 50 ? -1.173 -5.203 -16.891 1 94.06 50 ALA B N 1
ATOM 1418 C CA . ALA B 1 50 ? -1.216 -6.586 -16.422 1 94.06 50 ALA B CA 1
ATOM 1419 C C . ALA B 1 50 ? -2.111 -6.719 -15.195 1 94.06 50 ALA B C 1
ATOM 1421 O O . ALA B 1 50 ? -3.07 -7.496 -15.203 1 94.06 50 ALA B O 1
ATOM 1422 N N . PRO B 1 51 ? -1.854 -5.879 -14.18 1 95.94 51 PRO B N 1
ATOM 1423 C CA . PRO B 1 51 ? -2.787 -5.98 -13.055 1 95.94 51 PRO B CA 1
ATOM 1424 C C . PRO B 1 51 ? -4.203 -5.535 -13.422 1 95.94 51 PRO B C 1
ATOM 1426 O O . PRO B 1 51 ? -5.18 -6.066 -12.883 1 95.94 51 PRO B O 1
ATOM 1429 N N . ALA B 1 52 ? -4.312 -4.598 -14.281 1 96.88 52 ALA B N 1
ATOM 1430 C CA . ALA B 1 52 ? -5.648 -4.176 -14.703 1 96.88 52 ALA B CA 1
ATOM 1431 C C . ALA B 1 52 ? -6.41 -5.336 -15.344 1 96.88 52 ALA B C 1
ATOM 1433 O O . ALA B 1 52 ? -7.602 -5.52 -15.086 1 96.88 52 ALA B O 1
ATOM 1434 N N . GLN B 1 53 ? -5.766 -6.074 -16.125 1 96.25 53 GLN B N 1
ATOM 1435 C CA . GLN B 1 53 ? -6.391 -7.203 -16.812 1 96.25 53 GLN B CA 1
ATOM 1436 C C . GLN B 1 53 ? -6.711 -8.328 -15.828 1 96.25 53 GLN B C 1
ATOM 1438 O O . GLN B 1 53 ? -7.668 -9.078 -16.031 1 96.25 53 GLN B O 1
ATOM 1443 N N . ALA B 1 54 ? -5.945 -8.391 -14.789 1 96.31 54 ALA B N 1
ATOM 1444 C CA . ALA B 1 54 ? -6.117 -9.461 -13.805 1 96.31 54 ALA B CA 1
ATOM 1445 C C . ALA B 1 54 ? -7.16 -9.078 -12.766 1 96.31 54 ALA B C 1
ATOM 1447 O O . ALA B 1 54 ? -7.543 -9.898 -11.93 1 96.31 54 ALA B O 1
ATOM 1448 N N . MET B 1 55 ? -7.641 -7.84 -12.742 1 97.56 55 MET B N 1
ATOM 1449 C CA . MET B 1 55 ? -8.586 -7.375 -11.734 1 97.56 55 MET B CA 1
ATOM 1450 C C . MET B 1 55 ? -9.953 -8.023 -11.93 1 97.56 55 MET B C 1
ATOM 1452 O O . MET B 1 55 ? -10.523 -7.965 -13.016 1 97.56 55 MET B O 1
ATOM 1456 N N . ILE B 1 56 ? -10.414 -8.609 -10.82 1 97.19 56 ILE B N 1
ATOM 1457 C CA . ILE B 1 56 ? -11.68 -9.32 -10.797 1 97.19 56 ILE B CA 1
ATOM 1458 C C . ILE B 1 56 ? -12.812 -8.359 -10.445 1 97.19 56 ILE B C 1
ATOM 1460 O O . ILE B 1 56 ? -13.898 -8.438 -11.016 1 97.19 56 ILE B O 1
ATOM 1464 N N . SER B 1 57 ? -12.531 -7.59 -9.492 1 97.69 57 SER B N 1
ATOM 1465 C CA . SER B 1 57 ? -13.516 -6.637 -8.992 1 97.69 57 SER B CA 1
ATOM 1466 C C . SER B 1 57 ? -12.844 -5.504 -8.227 1 97.69 57 SER B C 1
ATOM 1468 O O . SER B 1 57 ? -11.688 -5.613 -7.832 1 97.69 57 SER B O 1
ATOM 1470 N N . TRP B 1 58 ? -13.578 -4.426 -8.133 1 98 58 TRP B N 1
ATOM 1471 C CA . TRP B 1 58 ? -13.203 -3.324 -7.25 1 98 58 TRP B CA 1
ATOM 1472 C C . TRP B 1 58 ? -14.438 -2.604 -6.723 1 98 58 TRP B C 1
ATOM 1474 O O . TRP B 1 58 ? -15.523 -2.711 -7.301 1 98 58 TRP B O 1
ATOM 1484 N N . PHE B 1 59 ? -14.234 -1.912 -5.566 1 97.44 59 PHE B N 1
ATOM 1485 C CA . PHE B 1 59 ? -15.367 -1.234 -4.953 1 97.44 59 PHE B CA 1
ATOM 1486 C C . PHE B 1 59 ? -14.922 0.038 -4.242 1 97.44 59 PHE B C 1
ATOM 1488 O O . PHE B 1 59 ? -14 0.004 -3.418 1 97.44 59 PHE B O 1
ATOM 1495 N N . PRO B 1 60 ? -15.547 1.146 -4.578 1 96.38 60 PRO B N 1
ATOM 1496 C CA . PRO B 1 60 ? -15.359 2.371 -3.797 1 96.38 60 PRO B CA 1
ATOM 1497 C C . PRO B 1 60 ? -16.219 2.4 -2.533 1 96.38 60 PRO B C 1
ATOM 1499 O O . PRO B 1 60 ? -17.406 2.73 -2.592 1 96.38 60 PRO B O 1
ATOM 1502 N N . VAL B 1 61 ? -15.656 2.15 -1.384 1 95.94 61 VAL B N 1
ATOM 1503 C CA . VAL B 1 61 ? -16.406 2.023 -0.135 1 95.94 61 VAL B CA 1
ATOM 1504 C C . VAL B 1 61 ? -16.797 3.408 0.373 1 95.94 61 VAL B C 1
ATOM 1506 O O . VAL B 1 61 ? -17.953 3.631 0.747 1 95.94 61 VAL B O 1
ATOM 1509 N N . SER B 1 62 ? -15.883 4.301 0.372 1 93.88 62 SER B N 1
ATOM 1510 C CA . SER B 1 62 ? -16.016 5.711 0.731 1 93.88 62 SER B CA 1
ATOM 1511 C C . SER B 1 62 ? -14.891 6.543 0.139 1 93.88 62 SER B C 1
ATOM 1513 O O . SER B 1 62 ? -13.984 6.008 -0.51 1 93.88 62 SER B O 1
ATOM 1515 N N . SER B 1 63 ? -14.922 7.844 0.408 1 91.5 63 SER B N 1
ATOM 1516 C CA . SER B 1 63 ? -13.844 8.688 -0.111 1 91.5 63 SER B CA 1
ATOM 1517 C C . SER B 1 63 ? -12.492 8.273 0.458 1 91.5 63 SER B C 1
ATOM 1519 O O . SER B 1 63 ? -11.445 8.641 -0.086 1 91.5 63 SER B O 1
ATOM 1521 N N . ARG B 1 64 ? -12.539 7.402 1.518 1 92.88 64 ARG B N 1
ATOM 1522 C CA . ARG B 1 64 ? -11.297 7.117 2.227 1 92.88 64 ARG B CA 1
ATOM 1523 C C . ARG B 1 64 ? -10.898 5.652 2.064 1 92.88 64 ARG B C 1
ATOM 1525 O O . ARG B 1 64 ? -9.828 5.242 2.514 1 92.88 64 ARG B O 1
ATOM 1532 N N . ILE B 1 65 ? -11.742 4.852 1.453 1 95.56 65 ILE B N 1
ATOM 1533 C CA . ILE B 1 65 ? -11.453 3.426 1.338 1 95.56 65 ILE B CA 1
ATOM 1534 C C . ILE B 1 65 ? -11.828 2.934 -0.057 1 95.56 65 ILE B C 1
ATOM 1536 O O . ILE B 1 65 ? -12.945 3.176 -0.527 1 95.56 65 ILE B O 1
ATOM 1540 N N . ILE B 1 66 ? -10.953 2.281 -0.706 1 96.81 66 ILE B N 1
ATOM 1541 C CA . ILE B 1 66 ? -11.219 1.59 -1.963 1 96.81 66 ILE B CA 1
ATOM 1542 C C . ILE B 1 66 ? -10.633 0.181 -1.911 1 96.81 66 ILE B C 1
ATOM 1544 O O . ILE B 1 66 ? -9.594 -0.044 -1.283 1 96.81 66 ILE B O 1
ATOM 1548 N N . THR B 1 67 ? -11.305 -0.758 -2.523 1 98.06 67 THR B N 1
ATOM 1549 C CA . THR B 1 67 ? -10.844 -2.141 -2.541 1 98.06 67 THR B CA 1
ATOM 1550 C C . THR B 1 67 ? -10.734 -2.654 -3.973 1 98.06 67 THR B C 1
ATOM 1552 O O . THR B 1 67 ? -11.461 -2.203 -4.859 1 98.06 67 THR B O 1
ATOM 1555 N N . ALA B 1 68 ? -9.844 -3.539 -4.207 1 98.25 68 ALA B N 1
ATOM 1556 C CA . ALA B 1 68 ? -9.703 -4.234 -5.484 1 98.25 68 ALA B CA 1
ATOM 1557 C C . ALA B 1 68 ? -9.242 -5.676 -5.273 1 98.25 68 ALA B C 1
ATOM 1559 O O . ALA B 1 68 ? -8.469 -5.957 -4.355 1 98.25 68 ALA B O 1
ATOM 1560 N N . ARG B 1 69 ? -9.742 -6.52 -6.09 1 98.25 69 ARG B N 1
ATOM 1561 C CA . ARG B 1 69 ? -9.43 -7.945 -6.039 1 98.25 69 ARG B CA 1
ATOM 1562 C C . ARG B 1 69 ? -8.867 -8.43 -7.371 1 98.25 69 ARG B C 1
ATOM 1564 O O . ARG B 1 69 ? -9.414 -8.117 -8.43 1 98.25 69 ARG B O 1
ATOM 1571 N N . PHE B 1 70 ? -7.773 -9.148 -7.293 1 97.56 70 PHE B N 1
ATOM 1572 C CA . PHE B 1 70 ? -7.055 -9.547 -8.5 1 97.56 70 PHE B CA 1
ATOM 1573 C C . PHE B 1 70 ? -6.906 -11.062 -8.562 1 97.56 70 PHE B C 1
ATOM 1575 O O . PHE B 1 70 ? -6.715 -11.719 -7.535 1 97.56 70 PHE B O 1
ATOM 1582 N N . LEU B 1 71 ? -6.93 -11.508 -9.797 1 95 71 LEU B N 1
ATOM 1583 C CA . LEU B 1 71 ? -6.59 -12.906 -10.023 1 95 71 LEU B CA 1
ATOM 1584 C C . LEU B 1 71 ? -5.082 -13.117 -9.969 1 95 71 LEU B C 1
ATOM 1586 O O . LEU B 1 71 ? -4.328 -12.422 -10.656 1 95 71 LEU B O 1
ATOM 1590 N N . GLY B 1 72 ? -4.625 -13.977 -9.031 1 86.75 72 GLY B N 1
ATOM 1591 C CA . GLY B 1 72 ? -3.232 -14.391 -8.984 1 86.75 72 GLY B CA 1
ATOM 1592 C C . GLY B 1 72 ? -3.02 -15.812 -9.469 1 86.75 72 GLY B C 1
ATOM 1593 O O . GLY B 1 72 ? -3.982 -16.547 -9.727 1 86.75 72 GLY B O 1
ATOM 1594 N N . SER B 1 73 ? -1.759 -16.125 -9.672 1 82.56 73 SER B N 1
ATOM 1595 C CA . SER B 1 73 ? -1.457 -17.453 -10.188 1 82.56 73 SER B CA 1
ATOM 1596 C C . SER B 1 73 ? -1.869 -18.531 -9.195 1 82.56 73 SER B C 1
ATOM 1598 O O . SER B 1 73 ? -2.471 -19.547 -9.578 1 82.56 73 SER B O 1
ATOM 1600 N N . HIS B 1 74 ? -1.624 -18.328 -7.949 1 84 74 HIS B N 1
ATOM 1601 C CA . HIS B 1 74 ? -1.913 -19.359 -6.961 1 84 74 HIS B CA 1
ATOM 1602 C C . HIS B 1 74 ? -3.037 -18.922 -6.023 1 84 74 HIS B C 1
ATOM 1604 O O . HIS B 1 74 ? -3.791 -19.766 -5.523 1 84 74 HIS B O 1
ATOM 1610 N N . ALA B 1 75 ? -3.08 -17.672 -5.793 1 88.88 75 ALA B N 1
ATOM 1611 C CA . ALA B 1 75 ? -4.117 -17.125 -4.922 1 88.88 75 ALA B CA 1
ATOM 1612 C C . ALA B 1 75 ? -4.566 -15.75 -5.414 1 88.88 75 ALA B C 1
ATOM 1614 O O . ALA B 1 75 ? -3.812 -15.039 -6.086 1 88.88 75 ALA B O 1
ATOM 1615 N N . LYS B 1 76 ? -5.816 -15.508 -5.074 1 94.94 76 LYS B N 1
ATOM 1616 C CA . LYS B 1 76 ? -6.281 -14.156 -5.371 1 94.94 76 LYS B CA 1
ATOM 1617 C C . LYS B 1 76 ? -5.691 -13.141 -4.395 1 94.94 76 LYS B C 1
ATOM 1619 O O . LYS B 1 76 ? -5.32 -13.492 -3.273 1 94.94 76 LYS B O 1
ATOM 1624 N N . LEU B 1 77 ? -5.543 -11.961 -4.895 1 95.88 77 LEU B N 1
ATOM 1625 C CA . LEU B 1 77 ? -5.02 -10.852 -4.105 1 95.88 77 LEU B CA 1
ATOM 1626 C C . LEU B 1 77 ? -6.102 -9.812 -3.857 1 95.88 77 LEU B C 1
ATOM 1628 O O . LEU B 1 77 ? -6.707 -9.297 -4.801 1 95.88 77 LEU B O 1
ATOM 1632 N N . SER B 1 78 ? -6.398 -9.562 -2.611 1 97.81 78 SER B N 1
ATOM 1633 C CA . SER B 1 78 ? -7.273 -8.453 -2.234 1 97.81 78 SER B CA 1
ATOM 1634 C C . SER B 1 78 ? -6.477 -7.281 -1.674 1 97.81 78 SER B C 1
ATOM 1636 O O . SER B 1 78 ? -5.648 -7.461 -0.777 1 97.81 78 SER B O 1
ATOM 1638 N N . ILE B 1 79 ? -6.715 -6.102 -2.254 1 97.88 79 ILE B N 1
ATOM 1639 C CA . ILE B 1 79 ? -6.062 -4.879 -1.794 1 97.88 79 ILE B CA 1
ATOM 1640 C C . ILE B 1 79 ? -7.105 -3.93 -1.203 1 97.88 79 ILE B C 1
ATOM 1642 O O . ILE B 1 79 ? -8.156 -3.7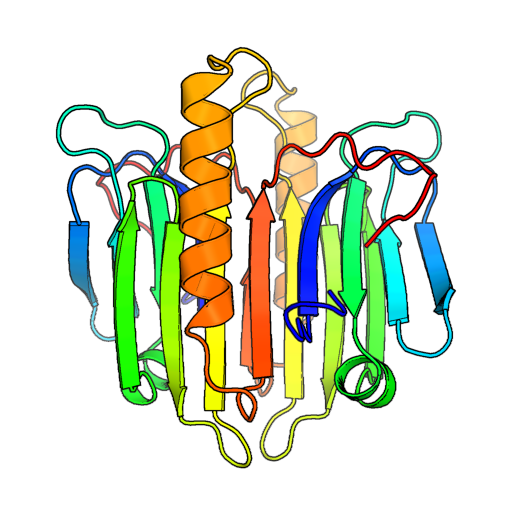05 -1.801 1 97.88 79 ILE B O 1
ATOM 1646 N N . VAL B 1 80 ? -6.828 -3.453 -0.029 1 97.62 80 VAL B N 1
ATOM 1647 C CA . VAL B 1 80 ? -7.602 -2.379 0.589 1 97.62 80 VAL B CA 1
ATOM 1648 C C . VAL B 1 80 ? -6.711 -1.153 0.79 1 97.62 80 VAL B C 1
ATOM 1650 O O . VAL B 1 80 ? -5.723 -1.21 1.522 1 97.62 80 VAL B O 1
ATOM 1653 N N . GLU B 1 81 ? -7.016 -0.149 0.083 1 96.38 81 GLU B N 1
ATOM 1654 C CA . GLU B 1 81 ? -6.328 1.13 0.236 1 96.38 81 GLU B CA 1
ATOM 1655 C C . GLU B 1 81 ? -7.184 2.129 1.007 1 96.38 81 GLU B C 1
ATOM 1657 O O . GLU B 1 81 ? -8.344 2.369 0.649 1 96.38 81 GLU B O 1
ATOM 1662 N N . CYS B 1 82 ? -6.594 2.695 2.061 1 93.06 82 CYS B N 1
ATOM 1663 C CA . CYS B 1 82 ? -7.426 3.59 2.859 1 93.06 82 CYS B CA 1
ATOM 1664 C C . CYS B 1 82 ? -6.605 4.75 3.41 1 93.06 82 CYS B C 1
ATOM 1666 O O . CYS B 1 82 ? -5.375 4.691 3.428 1 93.06 82 CYS B O 1
ATOM 1668 N N . TYR B 1 83 ? -7.383 5.742 3.771 1 90.06 83 TYR B N 1
ATOM 1669 C CA . TYR B 1 83 ? -6.883 6.957 4.41 1 90.06 83 TYR B CA 1
ATOM 1670 C C . TYR B 1 83 ? -7.75 7.344 5.602 1 90.06 83 TYR B C 1
ATOM 1672 O O . TYR B 1 83 ? -8.828 7.922 5.43 1 90.06 83 TYR B O 1
ATOM 1680 N N . ALA B 1 84 ? -7.152 7.086 6.758 1 89.88 84 ALA B N 1
ATOM 1681 C CA . ALA B 1 84 ? -7.945 7.332 7.957 1 89.88 84 ALA B CA 1
ATOM 1682 C C . ALA B 1 84 ? -8.07 8.828 8.234 1 89.88 84 ALA B C 1
ATOM 1684 O O . ALA B 1 84 ? -7.188 9.609 7.875 1 89.88 84 ALA B O 1
ATOM 1685 N N . PRO B 1 85 ? -9.195 9.203 8.883 1 88 85 PRO B N 1
ATOM 1686 C CA . PRO B 1 85 ? -9.32 10.609 9.289 1 88 85 PRO B CA 1
ATOM 1687 C C . PRO B 1 85 ? -8.188 11.062 10.211 1 88 85 PRO B C 1
ATOM 1689 O O . PRO B 1 85 ? -7.621 10.242 10.938 1 88 85 PRO B O 1
ATOM 1692 N N . THR B 1 86 ? -7.93 12.352 10.117 1 83.12 86 THR B N 1
ATOM 1693 C CA . THR B 1 86 ? -6.898 12.906 10.992 1 83.12 86 THR B CA 1
ATOM 1694 C C . THR B 1 86 ? -7.375 12.93 12.438 1 83.12 86 THR B C 1
ATOM 1696 O O . THR B 1 86 ? -8.547 12.672 12.719 1 83.12 86 THR B O 1
ATOM 1699 N N . ASN B 1 87 ? -6.418 13.25 13.289 1 81.38 87 ASN B N 1
ATOM 1700 C CA . ASN B 1 87 ? -6.75 13.32 14.711 1 81.38 87 ASN B CA 1
ATOM 1701 C C . ASN B 1 87 ? -7.758 14.43 15 1 81.38 87 ASN B C 1
ATOM 1703 O O . ASN B 1 87 ? -8.492 14.359 15.984 1 81.38 87 ASN B O 1
ATOM 1707 N N . GLU B 1 88 ? -7.773 15.391 14.172 1 85.44 88 GLU B N 1
ATOM 1708 C CA . GLU B 1 88 ? -8.641 16.547 14.367 1 85.44 88 GLU B CA 1
ATOM 1709 C C . GLU B 1 88 ? -10.078 16.234 13.938 1 85.44 88 GLU B C 1
ATOM 1711 O O . GLU B 1 88 ? -11 17 14.258 1 85.44 88 GLU B O 1
ATOM 1716 N N . ALA B 1 89 ? -10.305 15.164 13.258 1 87.19 89 ALA B N 1
ATOM 1717 C CA . ALA B 1 89 ? -11.641 14.789 12.805 1 87.19 89 ALA B CA 1
ATOM 1718 C C . ALA B 1 89 ? -12.531 14.414 13.984 1 87.19 89 ALA B C 1
ATOM 1720 O O . ALA B 1 89 ? -12.039 14.078 15.055 1 87.19 89 ALA B O 1
ATOM 1721 N N . SER B 1 90 ? -13.844 14.469 13.789 1 93 90 SER B N 1
ATOM 1722 C CA . SER B 1 90 ? -14.797 14.148 14.852 1 93 90 SER B CA 1
ATOM 1723 C C . SER B 1 90 ? -14.742 12.672 15.219 1 93 90 SER B C 1
ATOM 1725 O O . SER B 1 90 ? -14.344 11.836 14.398 1 93 90 SER B O 1
ATOM 1727 N N . THR B 1 91 ? -15.141 12.352 16.391 1 93.5 91 THR B N 1
ATOM 1728 C CA . THR B 1 91 ? -15.234 10.969 16.844 1 93.5 91 THR B CA 1
ATOM 1729 C C . THR B 1 91 ? -16.156 10.156 15.938 1 93.5 91 THR B C 1
ATOM 1731 O O . THR B 1 91 ? -15.891 8.992 15.648 1 93.5 91 THR B O 1
ATOM 1734 N N . GLU B 1 92 ? -17.188 10.797 15.562 1 94.94 92 GLU B N 1
ATOM 1735 C CA . GLU B 1 92 ? -18.141 10.133 14.672 1 94.94 92 GLU B CA 1
ATOM 1736 C C . GLU B 1 92 ? -17.484 9.781 13.336 1 94.94 92 GLU B C 1
ATOM 1738 O O . GLU B 1 92 ? -17.688 8.672 12.828 1 94.94 92 GLU B O 1
ATOM 1743 N N . ASP B 1 93 ? -16.719 10.641 12.789 1 91.75 93 ASP B N 1
ATOM 1744 C CA . ASP B 1 93 ? -16.031 10.398 11.531 1 91.75 93 ASP B CA 1
ATOM 1745 C C . ASP B 1 93 ? -15.039 9.234 11.664 1 91.75 93 ASP B C 1
ATOM 1747 O O . ASP B 1 93 ? -14.945 8.391 10.773 1 91.75 93 ASP B O 1
ATOM 1751 N N . LYS B 1 94 ? -14.391 9.258 12.727 1 92.25 94 LYS B N 1
ATOM 1752 C CA . LYS B 1 94 ? -13.422 8.195 12.969 1 92.25 94 LYS B CA 1
ATOM 1753 C C . LYS B 1 94 ? -14.109 6.848 13.1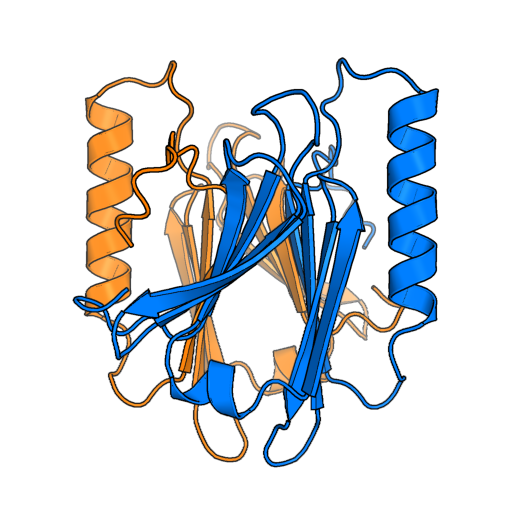33 1 92.25 94 LYS B C 1
ATOM 1755 O O . LYS B 1 94 ? -13.688 5.848 12.555 1 92.25 94 LYS B O 1
ATOM 1760 N N . GLN B 1 95 ? -15.164 6.859 13.891 1 95.19 95 GLN B N 1
ATOM 1761 C CA . GLN B 1 95 ? -15.914 5.625 14.109 1 95.19 95 GLN B CA 1
ATOM 1762 C C . GLN B 1 95 ? -16.5 5.098 12.797 1 95.19 95 GLN B C 1
ATOM 1764 O O . GLN B 1 95 ? -16.453 3.895 12.539 1 95.19 95 GLN B O 1
ATOM 1769 N N . ASN B 1 96 ? -17.031 5.973 12.047 1 95.38 96 ASN B N 1
ATOM 1770 C CA . ASN B 1 96 ? -17.578 5.574 10.758 1 95.38 96 ASN B CA 1
ATOM 1771 C C . ASN B 1 96 ? -16.516 4.961 9.859 1 95.38 96 ASN B C 1
ATOM 1773 O O . ASN B 1 96 ? -16.766 3.943 9.203 1 95.38 96 ASN B O 1
ATOM 1777 N N . PHE B 1 97 ? -15.398 5.523 9.852 1 93.88 97 PHE B N 1
ATOM 1778 C CA . PHE B 1 97 ? -14.297 5 9.055 1 93.88 97 PHE B CA 1
ATOM 1779 C C . PHE B 1 97 ? -13.938 3.584 9.484 1 93.88 97 PHE B C 1
ATOM 1781 O O . PHE B 1 97 ? -13.836 2.682 8.648 1 93.88 97 PHE B O 1
ATOM 1788 N N . TYR B 1 98 ? -13.82 3.408 10.727 1 94.12 98 TYR B N 1
ATOM 1789 C CA . TYR B 1 98 ? -13.391 2.107 11.227 1 94.12 98 TYR B CA 1
ATOM 1790 C C . TYR B 1 98 ? -14.477 1.059 11.023 1 94.12 98 TYR B C 1
ATOM 1792 O O . TYR B 1 98 ? -14.188 -0.105 10.742 1 94.12 98 TYR B O 1
ATOM 1800 N N . ASN B 1 99 ? -15.695 1.515 11.164 1 96.75 99 ASN B N 1
ATOM 1801 C CA . ASN B 1 99 ? -16.797 0.593 10.883 1 96.75 99 ASN B CA 1
ATOM 1802 C C . ASN B 1 99 ? -16.781 0.137 9.43 1 96.75 99 ASN B C 1
ATOM 1804 O O . ASN B 1 99 ? -16.984 -1.046 9.141 1 96.75 99 ASN B O 1
ATOM 1808 N N . GLU B 1 100 ? -16.562 1.062 8.609 1 96.75 100 GLU B N 1
ATOM 1809 C CA . GLU B 1 100 ? -16.5 0.739 7.188 1 96.75 100 GLU B CA 1
ATOM 1810 C C . GLU B 1 100 ? -15.328 -0.184 6.887 1 96.75 100 GLU B C 1
ATOM 1812 O O . GLU B 1 100 ? -15.469 -1.153 6.137 1 96.75 100 GLU B O 1
ATOM 1817 N N . LEU B 1 101 ? -14.227 0.129 7.465 1 96 101 LEU B N 1
ATOM 1818 C CA . LEU B 1 101 ? -13.031 -0.681 7.254 1 96 101 LEU B CA 1
ATOM 1819 C C . LEU B 1 101 ? -13.25 -2.109 7.746 1 96 101 LEU B C 1
ATOM 1821 O O . LEU B 1 101 ? -12.938 -3.068 7.031 1 96 101 LEU B O 1
ATOM 1825 N N . VAL B 1 102 ? -13.797 -2.197 8.875 1 95.88 102 VAL B N 1
ATOM 1826 C CA . VAL B 1 102 ? -14.07 -3.51 9.453 1 95.88 102 VAL B CA 1
ATOM 1827 C C . VAL B 1 102 ? -15.031 -4.285 8.555 1 95.88 102 VAL B C 1
ATOM 1829 O O . VAL B 1 102 ? -14.836 -5.477 8.312 1 95.88 102 VAL B O 1
ATOM 1832 N N . GLY B 1 103 ? -16.047 -3.645 8.125 1 97 103 GLY B N 1
ATOM 1833 C CA . GLY B 1 103 ? -16.984 -4.277 7.195 1 97 103 GLY B CA 1
ATOM 1834 C C . GLY B 1 103 ? -16.297 -4.82 5.953 1 97 103 GLY B C 1
ATOM 1835 O O . GLY B 1 103 ? -16.594 -5.938 5.52 1 97 103 GLY B O 1
ATOM 1836 N N . VAL B 1 104 ? -15.422 -4.051 5.414 1 97.38 104 VAL B N 1
ATOM 1837 C CA . VAL B 1 104 ? -14.68 -4.453 4.223 1 97.38 104 VAL B CA 1
ATOM 1838 C C . VAL B 1 104 ? -13.828 -5.68 4.535 1 97.38 104 VAL B C 1
ATOM 1840 O O . VAL B 1 104 ? -13.844 -6.664 3.791 1 97.38 104 VAL B O 1
ATOM 1843 N N . LEU B 1 105 ? -13.125 -5.641 5.594 1 97.06 105 LEU B N 1
ATOM 1844 C CA . LEU B 1 105 ? -12.188 -6.703 5.945 1 97.06 105 LEU B CA 1
ATOM 1845 C C . LEU B 1 105 ? -12.922 -8.016 6.207 1 97.06 105 LEU B C 1
ATOM 1847 O O . LEU B 1 105 ? -12.438 -9.086 5.852 1 97.06 105 LEU B O 1
ATOM 1851 N N . LYS B 1 106 ? -14.055 -7.895 6.742 1 96.19 106 LYS B N 1
ATOM 1852 C CA . LYS B 1 106 ? -14.859 -9.078 7.043 1 96.19 106 LYS B CA 1
ATOM 1853 C C . LYS B 1 106 ? -15.359 -9.742 5.766 1 96.19 106 LYS B C 1
ATOM 1855 O O . LYS B 1 106 ? -15.609 -10.953 5.742 1 96.19 106 LYS B O 1
ATOM 1860 N N . ASP B 1 107 ? -15.445 -8.992 4.746 1 95.94 107 ASP B N 1
ATOM 1861 C CA . ASP B 1 107 ? -16.062 -9.484 3.514 1 95.94 107 ASP B CA 1
ATOM 1862 C C . ASP B 1 107 ? -15.008 -10.062 2.57 1 95.94 107 ASP B C 1
ATOM 1864 O O . ASP B 1 107 ? -15.344 -10.656 1.543 1 95.94 107 ASP B O 1
ATOM 1868 N N . ILE B 1 108 ? -13.781 -9.914 2.879 1 96.19 108 ILE B N 1
ATOM 1869 C CA . ILE B 1 108 ? -12.719 -10.438 2.025 1 96.19 108 ILE B CA 1
ATOM 1870 C C . ILE B 1 108 ? -12.617 -11.953 2.203 1 96.19 108 ILE B C 1
ATOM 1872 O O . ILE B 1 108 ? -12.523 -12.445 3.33 1 96.19 108 ILE B O 1
ATOM 1876 N N . PRO B 1 109 ? -12.641 -12.656 1.09 1 95.31 109 PRO B N 1
ATOM 1877 C CA . PRO B 1 109 ? -12.531 -14.117 1.197 1 95.31 109 PRO B CA 1
ATOM 1878 C C . PRO B 1 109 ? -11.273 -14.555 1.948 1 95.31 109 PRO B C 1
ATOM 1880 O O . PRO B 1 109 ? -10.195 -14 1.74 1 95.31 109 PRO B O 1
ATOM 1883 N N . ARG B 1 110 ? -11.352 -15.633 2.684 1 91.31 110 ARG B N 1
ATOM 1884 C CA . ARG B 1 110 ? -10.305 -16.078 3.592 1 91.31 110 ARG B CA 1
ATOM 1885 C C . ARG B 1 110 ? -9.109 -16.625 2.816 1 91.31 110 ARG B C 1
ATOM 1887 O O . ARG B 1 110 ? -7.988 -16.641 3.332 1 91.31 110 ARG B O 1
ATOM 1894 N N . HIS B 1 111 ? -9.328 -17.031 1.618 1 92.94 111 HIS B N 1
ATOM 1895 C CA . HIS B 1 111 ? -8.242 -17.656 0.871 1 92.94 111 HIS B CA 1
ATOM 1896 C C . HIS B 1 111 ? -7.477 -16.625 0.042 1 92.94 111 HIS B C 1
ATOM 1898 O O . HIS B 1 111 ? -6.465 -16.953 -0.583 1 92.94 111 HIS B O 1
ATOM 1904 N N . ASP B 1 112 ? -7.949 -15.406 0.08 1 95.75 112 ASP B N 1
ATOM 1905 C CA . ASP B 1 112 ? -7.215 -14.344 -0.6 1 95.75 112 ASP B CA 1
ATOM 1906 C C . ASP B 1 112 ? -5.984 -13.922 0.202 1 95.75 112 ASP B C 1
ATOM 1908 O O . ASP B 1 112 ? -5.977 -14.023 1.431 1 95.75 112 ASP B O 1
ATOM 1912 N N . VAL B 1 113 ? -4.926 -13.578 -0.535 1 94.44 113 VAL B N 1
ATOM 1913 C CA . VAL B 1 113 ? -3.887 -12.773 0.107 1 94.44 113 VAL B CA 1
ATOM 1914 C C . VAL B 1 113 ? -4.383 -11.344 0.307 1 94.44 113 VAL B C 1
ATOM 1916 O O . VAL B 1 113 ? -4.746 -10.664 -0.657 1 94.44 113 VAL B O 1
ATOM 1919 N N . LEU B 1 114 ? -4.426 -10.883 1.563 1 97.25 114 LEU B N 1
ATOM 1920 C CA . LEU B 1 114 ? -4.98 -9.562 1.863 1 97.25 114 LEU B CA 1
ATOM 1921 C C . LEU B 1 114 ? -3.873 -8.562 2.174 1 97.25 114 LEU B C 1
ATOM 1923 O O . LEU B 1 114 ? -3.072 -8.781 3.086 1 97.25 114 LEU B O 1
ATOM 1927 N N . CYS B 1 115 ? -3.846 -7.473 1.396 1 97 115 CYS B N 1
ATOM 1928 C CA . CYS B 1 115 ? -2.959 -6.336 1.632 1 97 115 CYS B CA 1
ATOM 1929 C C . CYS B 1 115 ? -3.75 -5.109 2.061 1 97 115 CYS B C 1
ATOM 1931 O O . CYS B 1 115 ? -4.594 -4.613 1.312 1 97 115 CYS B O 1
ATOM 1933 N N . LEU B 1 116 ? -3.551 -4.676 3.221 1 95.88 116 LEU B N 1
ATOM 1934 C CA . LEU B 1 116 ? -4.117 -3.42 3.703 1 95.88 116 LEU B CA 1
ATOM 1935 C C . LEU B 1 116 ? -3.08 -2.303 3.658 1 95.88 116 LEU B C 1
ATOM 1937 O O . LEU B 1 116 ? -2.033 -2.395 4.305 1 95.88 116 LEU B O 1
ATOM 1941 N N . LEU B 1 117 ? -3.455 -1.259 2.875 1 93.06 117 LEU B N 1
ATOM 1942 C CA . LEU B 1 117 ? -2.504 -0.191 2.584 1 93.06 117 LEU B CA 1
ATOM 1943 C C . LEU B 1 117 ? -3.049 1.16 3.033 1 93.06 117 LEU B C 1
ATOM 1945 O O . LEU B 1 117 ? -4.262 1.388 2.998 1 93.06 117 LEU B O 1
ATOM 1949 N N . GLY B 1 118 ? -2.076 1.955 3.371 1 85.56 118 GLY B N 1
ATOM 1950 C CA . GLY B 1 118 ? -2.5 3.342 3.488 1 85.56 118 GLY B CA 1
ATOM 1951 C C . GLY B 1 118 ? -2.068 3.99 4.789 1 85.56 118 GLY B C 1
ATOM 1952 O O . GLY B 1 118 ? -1.117 3.535 5.43 1 85.56 118 GLY B O 1
ATOM 1953 N N . ASP B 1 119 ? -2.664 5.145 4.977 1 82.06 119 ASP B N 1
ATOM 1954 C CA . ASP B 1 119 ? -2.418 5.945 6.172 1 82.06 119 ASP B CA 1
ATOM 1955 C C . ASP B 1 119 ? -3.541 5.766 7.191 1 82.06 119 ASP B C 1
ATOM 1957 O O . ASP B 1 119 ? -4.652 6.258 6.988 1 82.06 119 ASP B O 1
ATOM 1961 N N . LEU B 1 120 ? -3.209 5.062 8.242 1 77.38 120 LEU B N 1
ATOM 1962 C CA . LEU B 1 120 ? -4.238 4.793 9.242 1 77.38 120 LEU B CA 1
ATOM 1963 C C . LEU B 1 120 ? -4.191 5.824 10.359 1 77.38 120 LEU B C 1
ATOM 1965 O O . LEU B 1 120 ? -5.07 5.848 11.227 1 77.38 120 LEU B O 1
ATOM 1969 N N . ASN B 1 121 ? -3.303 6.82 10.242 1 69.75 121 ASN B N 1
ATOM 1970 C CA . ASN B 1 121 ? -3.17 7.895 11.219 1 69.75 121 ASN B CA 1
ATOM 1971 C C . ASN B 1 121 ? -3.205 7.363 12.648 1 69.75 121 ASN B C 1
ATOM 1973 O O . ASN B 1 121 ? -3.826 7.965 13.531 1 69.75 121 ASN B O 1
ATOM 1977 N N . ALA B 1 122 ? -2.854 6.082 12.766 1 60.41 122 ALA B N 1
ATOM 1978 C CA . ALA B 1 122 ? -2.893 5.484 14.094 1 60.41 122 ALA B CA 1
ATOM 1979 C C . ALA B 1 122 ? -1.607 5.773 14.867 1 60.41 122 ALA B C 1
ATOM 1981 O O . ALA B 1 122 ? -0.528 5.859 14.273 1 60.41 122 ALA B O 1
ATOM 1982 N N . LYS B 1 123 ? -1.752 6.535 15.969 1 56.41 123 LYS B N 1
ATOM 1983 C CA . LYS B 1 123 ? -0.602 6.641 16.859 1 56.41 123 LYS B CA 1
ATOM 1984 C C . LYS B 1 123 ? -0.109 5.258 17.281 1 56.41 123 LYS B C 1
ATOM 1986 O O . LYS B 1 123 ? -0.597 4.691 18.266 1 56.41 123 LYS B O 1
ATOM 1991 N N . ILE B 1 124 ? 0.219 4.449 16.25 1 53.78 124 ILE B N 1
ATOM 1992 C CA . ILE B 1 124 ? 0.729 3.146 16.656 1 53.78 124 ILE B CA 1
ATOM 1993 C C . ILE B 1 124 ? 2.043 3.32 17.406 1 53.78 124 ILE B C 1
ATOM 1995 O O . ILE B 1 124 ? 3.02 3.84 16.859 1 53.78 124 ILE B O 1
ATOM 1999 N N . GLY B 1 125 ? 1.857 3.564 18.656 1 52.56 125 GLY B N 1
ATOM 2000 C CA . GLY B 1 125 ? 3.012 3.643 19.531 1 52.56 125 GLY B CA 1
ATOM 2001 C C . GLY B 1 125 ? 3.775 2.336 19.641 1 52.56 125 GLY B C 1
ATOM 2002 O O . GLY B 1 125 ? 3.455 1.368 18.938 1 52.56 125 GLY B O 1
ATOM 2003 N N . ASN B 1 126 ? 4.887 2.363 20.328 1 52.78 126 ASN B N 1
ATOM 2004 C CA . ASN B 1 126 ? 5.793 1.24 20.547 1 52.78 126 ASN B CA 1
ATOM 2005 C C . ASN B 1 126 ? 5.035 -0.003 21.016 1 52.78 126 ASN B C 1
ATOM 2007 O O . ASN B 1 126 ? 5.625 -1.077 21.156 1 52.78 126 ASN B O 1
ATOM 2011 N N . ASP B 1 127 ? 3.771 0.194 21.375 1 54.75 127 ASP B N 1
ATOM 2012 C CA . ASP B 1 127 ? 3.115 -1.011 21.875 1 54.75 127 ASP B CA 1
ATOM 2013 C C . ASP B 1 127 ? 2.506 -1.815 20.719 1 54.75 127 ASP B C 1
ATOM 2015 O O . ASP B 1 127 ? 1.778 -2.783 20.953 1 54.75 127 ASP B O 1
ATOM 2019 N N . TYR B 1 128 ? 3.291 -2.244 19.844 1 55.12 128 TYR B N 1
ATOM 2020 C CA . TYR B 1 128 ? 3.062 -3.023 18.641 1 55.12 128 TYR B CA 1
ATOM 2021 C C . TYR B 1 128 ? 1.761 -3.811 18.734 1 55.12 128 TYR B C 1
ATOM 2023 O O . TYR B 1 128 ? 1.762 -4.98 19.109 1 55.12 128 TYR B O 1
ATOM 2031 N N . THR B 1 129 ? 0.649 -3.199 19 1 59.47 129 THR B N 1
ATOM 2032 C CA . THR B 1 129 ? -0.535 -4.047 18.922 1 59.47 129 THR B CA 1
ATOM 2033 C C . THR B 1 129 ? -1.104 -4.059 17.5 1 59.47 129 THR B C 1
ATOM 2035 O O . THR B 1 129 ? -1.419 -3.006 16.953 1 59.47 129 THR B O 1
ATOM 2038 N N . PHE B 1 130 ? -0.702 -5.156 16.828 1 63.12 130 PHE B N 1
ATOM 2039 C CA . PHE B 1 130 ? -1.221 -5.324 15.477 1 63.12 130 PHE B CA 1
ATOM 2040 C C . PHE B 1 130 ? -2.367 -6.328 15.453 1 63.12 130 PHE B C 1
ATOM 2042 O O . PHE B 1 130 ? -2.373 -7.285 16.234 1 63.12 130 PHE B O 1
#

InterPro domains:
  IPR036691 Endonuclease/exonuclease/phosphatase superfamily [G3DSA:3.60.10.10] (1-128)
  IPR036691 Endonuclease/exonuclease/phosphatase superfamily [SSF56219] (3-126)

Solvent-accessible surface area (backbone atoms only — not comparable to full-atom values): 13206 Å² total; per-residue (Å²): 67,73,92,61,55,40,32,36,37,41,40,34,52,28,38,38,64,34,69,51,70,45,72,78,52,98,53,32,34,33,38,37,11,17,24,77,85,43,63,48,49,6,24,36,42,43,19,20,51,69,57,49,70,33,45,73,47,70,47,64,78,39,28,29,30,33,37,37,30,29,62,46,94,86,42,36,39,34,40,37,40,29,42,45,60,56,90,86,49,53,70,66,57,46,48,50,50,51,52,51,50,51,54,52,47,69,66,51,63,85,75,35,47,28,35,44,36,26,37,60,65,48,85,48,49,86,69,74,81,101,66,74,93,60,57,40,32,36,39,41,40,36,54,27,38,39,62,35,69,52,71,44,74,80,52,96,52,33,35,32,37,36,10,16,23,77,86,44,65,49,49,6,24,37,41,43,19,20,51,67,56,50,71,33,46,72,49,69,47,64,77,39,27,29,30,33,36,38,30,30,63,46,96,87,43,36,38,34,39,35,39,29,42,47,61,58,90,84,50,53,68,66,58,46,49,51,50,50,51,51,50,50,54,51,47,68,67,51,63,86,76,36,47,28,35,42,37,26,37,60,65,48,86,49,48,86,69,74,79,101